Protein AF-A0A9Q1LAF0-F1 (afdb_monomer)

Organism: NCBI:txid402998

Secondary structure (DSSP, 8-state):
-------HHHHHHHHSBPEEEEEEEEPPSS---S-EE-TT--HHHHHS-SS--GGGGGGSTTTT-BGGGGGTS-SEEEEEEE-SSEEEEEEEE-TTT--HHHHHHHHHHHHHHHTT-SS-SS--------SS--S---S-----HHHHHTS-------PPP------HHHHHHHHHHHHHHTT-S---HHHHHHHHHHHHHHHHHT--TT-----------GGGSS--

Solvent-accessible surface area (backbone atoms only — not comparable to full-atom values): 14310 Å² total; per-residue (Å²): 135,58,73,55,84,69,50,76,64,57,52,48,60,36,63,36,55,40,44,73,54,72,48,80,45,66,56,75,98,73,86,89,75,96,60,48,76,44,84,90,40,46,58,59,68,50,73,72,40,88,40,60,49,75,68,62,58,75,43,35,48,71,77,84,40,31,33,68,47,50,86,85,41,79,58,62,43,77,28,46,28,41,36,79,52,13,37,34,43,12,32,24,31,31,52,89,81,42,52,74,69,58,47,52,50,50,52,52,40,50,51,40,43,76,73,68,42,94,67,59,95,71,80,80,86,79,81,86,68,76,93,62,90,63,100,70,85,61,100,51,79,54,76,61,64,65,68,65,66,64,53,69,82,77,74,72,71,96,77,81,50,65,90,81,89,77,50,72,65,58,41,49,52,41,21,52,50,51,17,60,78,67,76,48,83,80,63,43,55,65,58,30,48,52,52,51,51,52,56,50,52,51,64,73,65,66,63,61,93,85,61,86,83,87,84,88,78,93,75,86,53,55,88,73,43,88,78,91

Radius of gyration: 21.44 Å; Cα contacts (8 Å, |Δi|>4): 230; chains: 1; bounding box: 54×43×55 Å

Mean predicted aligned error: 8.07 Å

Nearest PDB structures (foldseek):
  8hbt-assembly1_A  TM=8.167E-01  e=3.392E-13  Astragalus membranaceus
  6zbs-assembly1_A  TM=7.188E-01  e=1.200E-13  Lathyrus sativus
  8h8i-assembly1_A  TM=7.911E-01  e=2.231E-12  Astragalus membranaceus
  6wcs-assembly1_B  TM=7.175E-01  e=7.232E-10  Arabidopsis thaliana
  6wao-assembly1_B  TM=6.694E-01  e=2.651E-09  Arabidopsis thaliana

Sequence (228 aa):
MQIIELTPWDVLELQIDYAQSGLLYLMPTSEQFNHAIADGVIVGDILESNCVPHVVRDFFPLNGVKNLEATSQPFLAVQVTEFVDGIFIGCTNNHALVDGTSFWHFYGSWAEISSGSNVISKIPYLQRQCPFKFDHFCNHISIPNERINASDKFISPALRERVFHFTKENVSKLKAKANLEMNTTKISSLQAGLAHVWRSVIRCRRLDHNQETTFEVSINMRERLNPP

InterPro domains:
  IPR023213 Chloramphenicol acetyltransferase-like domain superfamily [G3DSA:3.30.559.10] (32-137)
  IPR023213 Chloramphenicol acetyltransferase-like domain superfamily [G3DSA:3.30.559.10] (139-228)
  IPR051283 Secondary metabolite acyltransferase [PTHR31896] (30-228)

Structure (mmCIF, N/CA/C/O backbone):
data_AF-A0A9Q1LAF0-F1
#
_entry.id   AF-A0A9Q1LAF0-F1
#
loop_
_atom_site.group_PDB
_atom_site.id
_atom_site.type_symbol
_atom_site.label_atom_id
_atom_site.label_alt_id
_atom_site.label_comp_id
_atom_site.label_asym_id
_atom_site.label_entity_id
_atom_site.label_seq_id
_atom_site.pdbx_PDB_ins_code
_atom_site.Cartn_x
_atom_site.Cartn_y
_atom_site.Cartn_z
_atom_site.occupancy
_atom_site.B_iso_or_equiv
_atom_site.auth_seq_id
_atom_site.auth_comp_id
_atom_site.auth_asym_id
_atom_site.auth_atom_id
_atom_site.pdbx_PDB_model_num
ATOM 1 N N . MET A 1 1 ? 28.138 -5.472 24.103 1.00 52.66 1 MET A N 1
ATOM 2 C CA . MET A 1 1 ? 27.084 -5.602 23.078 1.00 52.66 1 MET A CA 1
ATOM 3 C C . MET A 1 1 ? 25.762 -5.494 23.805 1.00 52.66 1 MET A C 1
ATOM 5 O O . MET A 1 1 ? 25.542 -6.286 24.711 1.00 52.66 1 MET A O 1
ATOM 9 N N . GLN A 1 2 ? 24.971 -4.461 23.533 1.00 46.28 2 GLN A N 1
ATOM 10 C CA . GLN A 1 2 ? 23.692 -4.277 24.210 1.00 46.28 2 GLN A CA 1
ATOM 11 C C . GLN A 1 2 ? 22.607 -4.941 23.373 1.00 46.28 2 GLN A C 1
ATOM 13 O O . GLN A 1 2 ? 22.539 -4.742 22.163 1.00 46.28 2 GLN A O 1
ATOM 18 N N . ILE A 1 3 ? 21.810 -5.784 24.015 1.00 54.16 3 ILE A N 1
ATOM 19 C CA . ILE A 1 3 ? 20.706 -6.474 23.365 1.00 54.16 3 ILE A CA 1
ATOM 20 C C . ILE A 1 3 ? 19.541 -5.489 23.355 1.00 54.16 3 ILE A C 1
ATOM 22 O O . ILE A 1 3 ? 19.080 -5.076 24.416 1.00 54.16 3 ILE A O 1
ATOM 26 N N . ILE A 1 4 ? 19.106 -5.075 22.167 1.00 58.03 4 ILE A N 1
ATOM 27 C CA . ILE A 1 4 ? 17.821 -4.392 22.029 1.00 58.03 4 ILE A CA 1
ATOM 28 C C . ILE A 1 4 ? 16.765 -5.485 21.987 1.00 58.03 4 ILE A C 1
ATOM 30 O O . ILE A 1 4 ? 16.781 -6.344 21.103 1.00 58.03 4 ILE A O 1
ATOM 34 N N . GLU A 1 5 ? 15.861 -5.466 22.958 1.00 60.69 5 GLU A N 1
ATOM 35 C CA . GLU A 1 5 ? 14.716 -6.359 22.939 1.00 60.69 5 GLU A CA 1
ATOM 36 C C . GLU A 1 5 ? 13.723 -5.870 21.890 1.00 60.69 5 GLU A C 1
ATOM 38 O O . GLU A 1 5 ? 12.945 -4.951 22.125 1.00 60.69 5 GLU A O 1
ATOM 43 N N . LEU A 1 6 ? 13.768 -6.492 20.712 1.00 65.69 6 LEU A N 1
ATOM 44 C CA . LEU A 1 6 ? 12.722 -6.318 19.715 1.00 65.69 6 LEU A CA 1
ATOM 45 C C . LEU A 1 6 ? 11.401 -6.833 20.279 1.00 65.69 6 LEU A C 1
ATOM 47 O O . LEU A 1 6 ? 11.326 -7.966 20.770 1.00 65.69 6 LEU A O 1
ATOM 51 N N . THR A 1 7 ? 10.355 -6.026 20.185 1.00 68.12 7 THR A N 1
ATOM 52 C CA . THR A 1 7 ? 9.004 -6.504 20.457 1.00 68.12 7 THR A CA 1
ATOM 53 C C . THR A 1 7 ? 8.623 -7.570 19.420 1.00 68.12 7 THR A C 1
ATOM 55 O O . THR A 1 7 ? 9.209 -7.619 18.334 1.00 68.12 7 THR A O 1
ATOM 58 N N . PRO A 1 8 ? 7.630 -8.431 19.700 1.00 66.94 8 PRO A N 1
ATOM 59 C CA . PRO A 1 8 ? 7.096 -9.336 18.682 1.00 66.94 8 PRO A CA 1
ATOM 60 C C . PRO A 1 8 ? 6.685 -8.615 17.386 1.00 66.94 8 PRO A C 1
ATOM 62 O O . PRO A 1 8 ? 6.829 -9.180 16.306 1.00 66.94 8 PRO A O 1
ATOM 65 N N . TRP A 1 9 ? 6.249 -7.354 17.488 1.00 69.62 9 TRP A N 1
ATOM 66 C CA . TRP A 1 9 ? 5.909 -6.505 16.345 1.00 69.62 9 TRP A CA 1
ATOM 67 C C . TRP A 1 9 ? 7.121 -6.121 15.506 1.00 69.62 9 TRP A C 1
ATOM 69 O O . TRP A 1 9 ? 7.083 -6.268 14.289 1.00 69.62 9 TRP A O 1
ATOM 79 N N . ASP A 1 10 ? 8.211 -5.697 16.144 1.00 70.62 10 ASP A N 1
ATOM 80 C CA . ASP A 1 10 ? 9.442 -5.353 15.426 1.00 70.62 10 ASP A CA 1
ATOM 81 C C . ASP A 1 10 ? 10.005 -6.578 14.690 1.00 70.62 10 ASP A C 1
ATOM 83 O O . ASP A 1 10 ? 10.507 -6.477 13.573 1.00 70.62 10 ASP A O 1
ATOM 87 N N . VAL A 1 11 ? 9.893 -7.761 15.302 1.00 72.62 11 VAL A N 1
ATOM 88 C CA . VAL A 1 11 ? 10.306 -9.026 14.681 1.00 72.62 11 VAL A CA 1
ATOM 89 C C . VAL A 1 11 ? 9.419 -9.377 13.484 1.00 72.62 11 VAL A C 1
ATOM 91 O O . VAL A 1 11 ? 9.951 -9.783 12.452 1.00 72.62 11 VAL A O 1
ATOM 94 N N . LEU A 1 12 ? 8.098 -9.198 13.592 1.00 74.81 12 LEU A N 1
ATOM 95 C CA . LEU A 1 12 ? 7.167 -9.433 12.486 1.00 74.81 12 LEU A CA 1
ATOM 96 C C . LEU A 1 12 ? 7.460 -8.499 11.304 1.00 74.81 12 LEU A C 1
ATOM 98 O O . LEU A 1 12 ? 7.578 -8.964 10.173 1.00 74.81 12 LEU A O 1
ATOM 102 N N . GLU A 1 13 ? 7.656 -7.209 11.566 1.00 77.31 13 GLU A N 1
ATOM 103 C CA . GLU A 1 13 ? 7.934 -6.200 10.538 1.00 77.31 13 GLU A CA 1
ATOM 104 C C . GLU A 1 13 ? 9.237 -6.482 9.769 1.00 77.31 13 GLU A C 1
ATOM 106 O O . GLU A 1 13 ? 9.351 -6.233 8.569 1.00 77.31 13 GLU A O 1
ATOM 111 N N . LEU A 1 14 ? 10.237 -7.063 10.434 1.00 79.62 14 LEU A N 1
ATOM 112 C CA . LEU A 1 14 ? 11.477 -7.478 9.774 1.00 79.62 14 LEU A CA 1
ATOM 113 C C . LEU A 1 14 ? 11.314 -8.732 8.904 1.00 79.62 14 LEU A C 1
ATOM 115 O O . LEU A 1 14 ? 12.138 -8.976 8.020 1.00 79.62 14 LEU A O 1
ATOM 119 N N . GLN A 1 15 ? 10.280 -9.533 9.159 1.00 77.81 15 GLN A N 1
ATOM 120 C CA . GLN A 1 15 ? 10.027 -10.801 8.478 1.00 77.81 15 GLN A CA 1
ATOM 121 C C . GLN A 1 15 ? 9.007 -10.709 7.347 1.00 77.81 15 GLN A C 1
ATOM 123 O O . GLN A 1 15 ? 8.967 -11.638 6.534 1.00 77.81 15 GLN A O 1
ATOM 128 N N . ILE A 1 16 ? 8.203 -9.643 7.296 1.00 82.62 16 ILE A N 1
ATOM 129 C CA . ILE A 1 16 ? 7.351 -9.374 6.139 1.00 82.62 16 ILE A CA 1
ATOM 130 C C . ILE A 1 16 ? 8.204 -8.987 4.926 1.00 82.62 16 ILE A C 1
ATOM 132 O O . ILE A 1 16 ? 9.318 -8.459 5.046 1.00 82.62 16 ILE A O 1
ATOM 136 N N . ASP A 1 17 ? 7.654 -9.281 3.754 1.00 86.38 17 ASP A N 1
ATOM 137 C CA . ASP A 1 17 ? 8.240 -8.912 2.475 1.00 86.38 17 ASP A CA 1
ATOM 138 C C . ASP A 1 17 ? 8.290 -7.385 2.333 1.00 86.38 17 ASP A C 1
ATOM 140 O O . ASP A 1 17 ? 7.590 -6.636 3.026 1.00 86.38 17 ASP A O 1
ATOM 144 N N . TYR A 1 18 ? 9.130 -6.911 1.419 1.00 88.50 18 TYR A N 1
ATOM 145 C CA . TYR A 1 18 ? 9.162 -5.505 1.048 1.00 88.50 18 TYR A CA 1
ATOM 146 C C . TYR A 1 18 ? 7.770 -5.006 0.644 1.00 88.50 18 TYR A C 1
ATOM 148 O O . TYR A 1 18 ? 6.978 -5.709 0.014 1.00 88.50 18 TYR A O 1
ATOM 156 N N . ALA A 1 19 ? 7.496 -3.746 0.970 1.00 86.88 19 ALA A N 1
ATOM 157 C CA . ALA A 1 19 ? 6.273 -3.079 0.563 1.00 86.88 19 ALA A CA 1
ATOM 158 C C . ALA A 1 19 ? 6.270 -2.896 -0.955 1.00 86.88 19 ALA A C 1
ATOM 160 O O . ALA A 1 19 ? 7.284 -2.495 -1.525 1.00 86.88 19 ALA A O 1
ATOM 161 N N . GLN A 1 20 ? 5.131 -3.155 -1.593 1.00 86.50 20 GLN A N 1
ATOM 162 C CA . GLN A 1 20 ? 4.965 -3.014 -3.036 1.00 86.50 20 GLN A CA 1
ATOM 163 C C . GLN A 1 20 ? 3.824 -2.052 -3.353 1.00 86.50 20 GLN A C 1
ATOM 165 O O . GLN A 1 20 ? 2.786 -2.041 -2.687 1.00 86.50 20 GLN A O 1
ATOM 170 N N . SER A 1 21 ? 4.006 -1.210 -4.364 1.00 87.81 21 SER A N 1
ATOM 171 C CA . SER A 1 21 ? 2.965 -0.307 -4.864 1.00 87.81 21 SER A CA 1
ATOM 172 C C . SER A 1 21 ? 3.149 -0.056 -6.352 1.00 87.81 21 SER A C 1
ATOM 174 O O . SER A 1 21 ? 4.253 0.232 -6.813 1.00 87.81 21 SER A O 1
ATOM 176 N N . GLY A 1 22 ? 2.068 -0.244 -7.106 1.00 85.12 22 GLY A N 1
ATOM 177 C CA . GLY A 1 22 ? 2.069 -0.216 -8.564 1.00 85.12 22 GLY A CA 1
ATOM 178 C C . GLY A 1 22 ? 1.149 0.865 -9.110 1.00 85.12 22 GLY A C 1
ATOM 179 O O . GLY A 1 22 ? 0.046 1.055 -8.593 1.00 85.12 22 GLY A O 1
ATOM 180 N N . LEU A 1 23 ? 1.591 1.559 -10.156 1.00 85.75 23 LEU A N 1
ATOM 181 C CA . LEU A 1 23 ? 0.786 2.534 -10.891 1.00 85.75 23 LEU A CA 1
ATOM 182 C C . LEU A 1 23 ? 0.602 2.067 -12.335 1.00 85.75 23 LEU A C 1
ATOM 184 O O . LEU A 1 23 ? 1.581 1.811 -13.027 1.00 85.75 23 LEU A O 1
ATOM 188 N N . LEU A 1 24 ? -0.652 1.965 -12.774 1.00 86.44 24 LEU A N 1
ATOM 189 C CA . LEU A 1 24 ? -1.042 1.503 -14.105 1.00 86.44 24 LEU A CA 1
ATOM 190 C C . LEU A 1 24 ? -1.535 2.684 -14.948 1.00 86.44 24 LEU A C 1
ATOM 192 O O . LEU A 1 24 ? -2.429 3.416 -14.518 1.00 86.44 24 LEU A O 1
ATOM 196 N N . TYR A 1 25 ? -0.978 2.846 -16.144 1.00 86.06 25 TYR A N 1
ATOM 197 C CA . TYR A 1 25 ? -1.300 3.916 -17.086 1.00 86.06 25 TYR A CA 1
ATOM 198 C C . TYR A 1 25 ? -1.543 3.353 -18.487 1.00 86.06 25 TYR A C 1
ATOM 200 O O . TYR A 1 25 ? -1.079 2.266 -18.816 1.00 86.06 25 TYR A O 1
ATOM 208 N N . LEU A 1 26 ? -2.242 4.119 -19.324 1.00 85.19 26 LEU A N 1
ATOM 209 C CA . LEU A 1 26 ? -2.298 3.875 -20.768 1.00 85.19 26 LEU A CA 1
ATOM 210 C C . LEU A 1 26 ? -0.994 4.328 -21.435 1.00 85.19 26 LEU A C 1
ATOM 212 O O . LEU A 1 26 ? -0.297 5.190 -20.888 1.00 85.19 26 LEU A O 1
ATOM 216 N N . MET A 1 27 ? -0.680 3.773 -22.609 1.00 79.62 27 MET A N 1
ATOM 217 C CA . MET A 1 27 ? 0.564 4.097 -23.309 1.00 79.62 27 MET A CA 1
ATOM 218 C C . MET A 1 27 ? 0.655 5.600 -23.603 1.00 79.62 27 MET A C 1
ATOM 220 O O . MET A 1 27 ? -0.266 6.167 -24.204 1.00 79.62 27 MET A O 1
ATOM 224 N N . PRO A 1 28 ? 1.763 6.261 -23.226 1.00 68.19 28 PRO A N 1
ATOM 225 C CA . PRO A 1 28 ? 2.036 7.615 -23.674 1.00 68.19 28 PRO A CA 1
ATOM 226 C C . PRO A 1 28 ? 2.406 7.620 -25.165 1.00 68.19 28 PRO A C 1
ATOM 228 O O . PRO A 1 28 ? 2.968 6.670 -25.700 1.00 68.19 28 PRO A O 1
ATOM 231 N N . THR A 1 29 ? 2.125 8.727 -25.850 1.00 65.75 29 THR A N 1
ATOM 232 C CA . THR A 1 29 ? 2.312 8.877 -27.304 1.00 65.75 29 THR A CA 1
ATOM 233 C C . THR A 1 29 ? 3.771 9.030 -27.771 1.00 65.75 29 THR A C 1
ATOM 235 O O . THR A 1 29 ? 3.986 9.284 -28.954 1.00 65.75 29 THR A O 1
ATOM 238 N N . SER A 1 30 ? 4.783 8.892 -26.902 1.00 53.12 30 SER A N 1
ATOM 239 C CA . SER A 1 30 ? 6.196 9.035 -27.298 1.00 53.12 30 SER A CA 1
ATOM 240 C C . SER A 1 30 ? 7.204 8.264 -26.423 1.00 53.12 30 SER A C 1
ATOM 242 O O . SER A 1 30 ? 7.366 8.585 -25.249 1.00 53.12 30 SER A O 1
ATOM 244 N N . GLU A 1 31 ? 7.919 7.358 -27.105 1.00 60.22 31 GLU A N 1
ATOM 245 C CA . GLU A 1 31 ? 9.276 6.795 -26.916 1.00 60.22 31 GLU A CA 1
ATOM 246 C C . GLU A 1 31 ? 9.686 5.916 -25.712 1.00 60.22 31 GLU A C 1
ATOM 248 O O . GLU A 1 31 ? 9.105 5.920 -24.633 1.00 60.22 31 GLU A O 1
ATOM 253 N N . GLN A 1 32 ? 10.724 5.115 -26.016 1.00 53.16 32 GLN A N 1
ATOM 254 C CA . GLN A 1 32 ? 11.221 3.886 -25.388 1.00 53.16 32 GLN A CA 1
ATOM 255 C C . GLN A 1 32 ? 11.880 4.081 -24.015 1.00 53.16 32 GLN A C 1
ATOM 257 O O . GLN A 1 32 ? 12.779 4.904 -23.838 1.00 53.16 32 GLN A O 1
ATOM 262 N N . PHE A 1 33 ? 11.523 3.203 -23.077 1.00 53.78 33 PHE A N 1
ATOM 263 C CA . PHE A 1 33 ? 12.170 3.063 -21.771 1.00 53.78 33 PHE A CA 1
ATOM 264 C C . PHE A 1 33 ? 13.146 1.868 -21.761 1.00 53.78 33 PHE A C 1
ATOM 266 O O . PHE A 1 33 ? 12.987 0.930 -22.535 1.00 53.78 33 PHE A O 1
ATOM 273 N N . ASN A 1 34 ? 14.126 1.838 -20.851 1.00 54.94 34 ASN A N 1
ATOM 274 C CA . ASN A 1 34 ? 14.776 0.577 -20.458 1.00 54.94 34 ASN A CA 1
ATOM 275 C C . ASN A 1 34 ? 13.860 -0.105 -19.439 1.00 54.94 34 ASN A C 1
ATOM 277 O O . ASN A 1 34 ? 13.738 0.380 -18.313 1.00 54.94 34 ASN A O 1
ATOM 281 N N . HIS A 1 35 ? 13.151 -1.154 -19.849 1.00 67.94 35 HIS A N 1
ATOM 282 C CA . HIS A 1 35 ? 11.991 -1.651 -19.110 1.00 67.94 35 HIS A CA 1
ATOM 283 C C . HIS A 1 35 ? 11.707 -3.135 -19.428 1.00 67.94 35 HIS A C 1
ATOM 285 O O . HIS A 1 35 ? 12.327 -3.713 -20.322 1.00 67.94 35 HIS A O 1
ATOM 291 N N . ALA A 1 36 ? 10.799 -3.762 -18.675 1.00 78.31 36 ALA A N 1
ATOM 292 C CA . ALA A 1 36 ? 10.345 -5.132 -18.927 1.00 78.31 36 ALA A CA 1
ATOM 293 C C . ALA A 1 36 ? 9.147 -5.140 -19.890 1.00 78.31 36 ALA A C 1
ATOM 295 O O . ALA A 1 36 ? 8.176 -4.434 -19.655 1.00 78.31 36 ALA A O 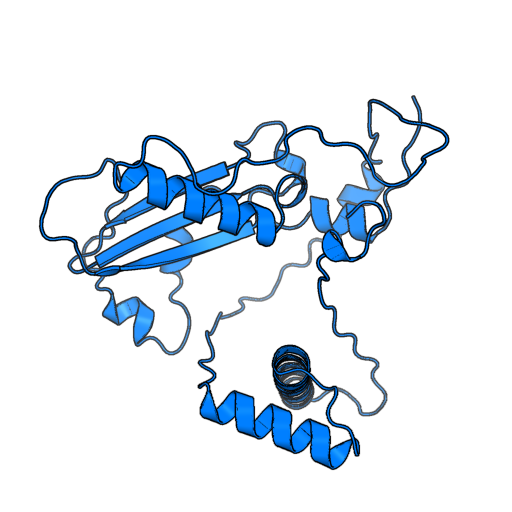1
ATOM 296 N N . ILE A 1 37 ? 9.166 -5.953 -20.943 1.00 81.69 37 ILE A N 1
ATOM 297 C CA . ILE A 1 37 ? 8.028 -6.056 -21.870 1.00 81.69 37 ILE A CA 1
ATOM 298 C C . ILE A 1 37 ? 7.148 -7.230 -21.442 1.00 81.69 37 ILE A C 1
ATOM 300 O O . ILE A 1 37 ? 7.637 -8.351 -21.289 1.00 81.69 37 ILE A O 1
ATOM 304 N N . ALA A 1 38 ? 5.852 -6.984 -21.262 1.00 82.69 38 ALA A N 1
ATOM 305 C CA . ALA A 1 38 ? 4.854 -8.030 -21.076 1.00 82.69 38 ALA A CA 1
ATOM 306 C C . ALA A 1 38 ? 4.096 -8.247 -22.396 1.00 82.69 38 ALA A C 1
ATOM 308 O O . ALA A 1 38 ? 3.004 -7.716 -22.613 1.00 82.69 38 ALA A O 1
ATOM 309 N N . ASP A 1 39 ? 4.715 -9.023 -23.293 1.00 81.06 39 ASP A N 1
ATOM 310 C CA . ASP A 1 39 ? 4.204 -9.291 -24.640 1.00 81.06 39 ASP A CA 1
ATOM 311 C C . ASP A 1 39 ? 2.780 -9.868 -24.613 1.00 81.06 39 ASP A C 1
ATOM 313 O O . ASP A 1 39 ? 2.499 -10.870 -23.953 1.00 81.06 39 ASP A O 1
ATOM 317 N N . GLY A 1 40 ? 1.880 -9.244 -25.376 1.00 85.25 40 GLY A N 1
ATOM 318 C CA . GLY A 1 40 ? 0.499 -9.704 -25.541 1.00 85.25 40 GLY A CA 1
ATOM 319 C C . GLY A 1 40 ? -0.437 -9.422 -24.362 1.00 85.25 40 GLY A C 1
ATOM 320 O O . GLY A 1 40 ? -1.589 -9.842 -24.426 1.00 85.25 40 GLY A O 1
ATOM 321 N N . VAL A 1 41 ? 0.019 -8.716 -23.323 1.00 87.81 41 VAL A N 1
ATOM 322 C CA . VAL A 1 41 ? -0.831 -8.247 -22.217 1.00 87.81 41 VAL A CA 1
ATOM 323 C C . VAL A 1 41 ? -1.394 -6.867 -22.558 1.00 87.81 41 VAL A C 1
ATOM 325 O O . VAL A 1 41 ? -0.640 -5.985 -22.978 1.00 87.81 41 VAL A O 1
ATOM 328 N N . ILE A 1 42 ? -2.700 -6.667 -22.360 1.00 92.06 42 ILE A N 1
ATOM 329 C CA . ILE A 1 42 ? -3.351 -5.346 -22.395 1.00 92.06 42 ILE A CA 1
ATOM 330 C C . ILE A 1 42 ? -3.780 -4.902 -20.992 1.00 92.06 42 ILE A C 1
ATOM 332 O O . ILE A 1 42 ? -3.998 -5.712 -20.089 1.00 92.06 42 ILE A O 1
ATOM 336 N N . VAL A 1 43 ? -3.981 -3.601 -20.803 1.00 91.12 43 VAL A N 1
ATOM 337 C CA . VAL A 1 43 ? -4.477 -3.001 -19.552 1.00 91.12 43 VAL A CA 1
ATOM 338 C C . VAL A 1 43 ? -5.812 -3.622 -19.117 1.00 91.12 43 VAL A C 1
ATOM 340 O O . VAL A 1 43 ? -6.043 -3.830 -17.920 1.00 91.12 43 VAL A O 1
ATOM 343 N N . GLY A 1 44 ? -6.676 -3.961 -20.080 1.00 90.75 44 GLY A N 1
ATOM 344 C CA . GLY A 1 44 ? -7.961 -4.622 -19.837 1.00 90.75 44 GLY A CA 1
ATOM 345 C C . GLY A 1 44 ? -7.831 -5.975 -19.130 1.00 90.75 44 GLY A C 1
ATOM 346 O O . GLY A 1 44 ? -8.613 -6.256 -18.222 1.00 90.75 44 GLY A O 1
ATOM 347 N N . ASP A 1 45 ? -6.791 -6.759 -19.436 1.00 90.88 45 ASP A N 1
ATOM 348 C CA . ASP A 1 45 ? -6.557 -8.074 -18.817 1.00 90.88 45 ASP A CA 1
ATOM 349 C C . ASP A 1 45 ? -6.353 -7.965 -17.298 1.00 90.88 45 ASP A C 1
ATOM 351 O O . ASP A 1 45 ? -6.644 -8.896 -16.541 1.00 90.88 45 ASP A O 1
ATOM 355 N N . ILE A 1 46 ? -5.866 -6.808 -16.840 1.00 91.69 46 ILE A N 1
ATOM 356 C CA . ILE A 1 46 ? -5.630 -6.502 -15.430 1.00 91.69 46 ILE A CA 1
ATOM 357 C C . ILE A 1 46 ? -6.893 -5.916 -14.795 1.00 91.69 46 ILE A C 1
ATOM 359 O O . ILE A 1 46 ? -7.342 -6.403 -13.755 1.00 91.69 46 ILE A O 1
ATOM 363 N N . LEU A 1 47 ? -7.458 -4.865 -15.399 1.00 90.69 47 LEU A N 1
ATOM 364 C CA . LEU A 1 47 ? -8.541 -4.079 -14.798 1.00 90.69 47 LEU A CA 1
ATOM 365 C C . LEU A 1 47 ? -9.901 -4.781 -14.821 1.00 90.69 47 LEU A C 1
ATOM 367 O O . LEU A 1 47 ? -10.705 -4.578 -13.909 1.00 90.69 47 LEU A O 1
ATOM 371 N N . GLU A 1 48 ? -10.172 -5.587 -15.845 1.00 90.81 48 GLU A N 1
ATOM 372 C CA . GLU A 1 48 ? -11.461 -6.267 -16.017 1.00 90.81 48 GLU A CA 1
ATOM 373 C C . GLU A 1 48 ? -11.490 -7.641 -15.336 1.00 90.81 48 GLU A C 1
ATOM 375 O O . GLU A 1 48 ? -12.552 -8.252 -15.178 1.00 90.81 48 GLU A O 1
ATOM 380 N N . SER A 1 49 ? -10.335 -8.125 -14.872 1.00 90.19 49 SER A N 1
ATOM 381 C CA . SER A 1 49 ? -10.251 -9.395 -14.166 1.00 90.19 49 SER A CA 1
ATOM 382 C C . SER A 1 49 ? -10.923 -9.333 -12.790 1.00 90.19 49 SER A C 1
ATOM 384 O O . SER A 1 49 ? -10.761 -8.410 -11.992 1.00 90.19 49 SER A O 1
ATOM 386 N N . ASN A 1 50 ? -11.655 -10.398 -12.458 1.00 90.25 50 ASN A N 1
ATOM 387 C CA . ASN A 1 50 ? -12.350 -10.538 -11.177 1.00 90.25 50 ASN A CA 1
ATOM 388 C C . ASN A 1 50 ? -11.393 -10.683 -9.970 1.00 90.25 50 ASN A C 1
ATOM 390 O O . ASN A 1 50 ? -11.775 -10.393 -8.833 1.00 90.25 50 ASN A O 1
ATOM 394 N N . CYS A 1 51 ? -10.172 -11.163 -10.211 1.00 92.81 51 CYS A N 1
ATOM 395 C CA . CYS A 1 51 ? -9.072 -11.250 -9.248 1.00 92.81 51 CYS A CA 1
ATOM 396 C C . CYS A 1 51 ? -7.818 -10.643 -9.877 1.00 92.81 51 CYS A C 1
ATOM 398 O O . CYS A 1 51 ? -7.665 -10.713 -11.092 1.00 92.81 51 CYS A O 1
ATOM 400 N N . VAL A 1 52 ? -6.899 -10.116 -9.071 1.00 91.06 52 VAL A N 1
ATOM 401 C CA . VAL A 1 52 ? -5.620 -9.613 -9.589 1.00 91.06 52 VAL A CA 1
ATOM 402 C C . VAL A 1 52 ? -4.887 -10.767 -10.291 1.00 91.06 52 VAL A C 1
ATOM 404 O O . VAL A 1 52 ? -4.645 -11.797 -9.646 1.00 91.06 52 VAL A O 1
ATOM 407 N N . PRO A 1 53 ? -4.587 -10.656 -11.601 1.00 91.88 53 PRO A N 1
ATOM 408 C CA . PRO A 1 53 ? -3.895 -11.713 -12.330 1.00 91.88 53 PRO A CA 1
ATOM 409 C C . PRO A 1 53 ? -2.521 -12.009 -11.725 1.00 91.88 53 PRO A C 1
ATOM 411 O O . PRO A 1 53 ? -1.819 -11.098 -11.295 1.00 91.88 53 PRO A O 1
ATOM 414 N N . HIS A 1 54 ? -2.102 -13.278 -11.727 1.00 88.69 54 HIS A N 1
ATOM 415 C CA . HIS A 1 54 ? -0.815 -13.673 -11.139 1.00 88.69 54 HIS A CA 1
ATOM 416 C C . HIS A 1 54 ? 0.385 -12.955 -11.769 1.00 88.69 54 HIS A C 1
ATOM 418 O O . HIS A 1 54 ? 1.318 -12.625 -11.044 1.00 88.69 54 HIS A O 1
ATOM 424 N N . VAL A 1 55 ? 0.309 -12.652 -13.070 1.00 89.38 55 VAL A N 1
ATOM 425 C CA . VAL A 1 55 ? 1.346 -11.923 -13.817 1.00 89.38 55 VAL A CA 1
ATOM 426 C C . VAL A 1 55 ? 1.628 -10.530 -13.245 1.00 89.38 55 VAL A C 1
ATOM 428 O O . VAL A 1 55 ? 2.740 -10.037 -13.366 1.00 89.38 55 VAL A O 1
ATOM 431 N N . VAL A 1 56 ? 0.672 -9.914 -12.532 1.00 91.06 56 VAL A N 1
ATOM 432 C CA . VAL A 1 56 ? 0.881 -8.603 -11.893 1.00 91.06 56 VAL A CA 1
ATOM 433 C C . VAL A 1 56 ? 2.021 -8.642 -10.877 1.00 91.06 56 VAL A C 1
ATOM 435 O O . VAL A 1 56 ? 2.707 -7.641 -10.691 1.00 91.06 56 VAL A O 1
ATOM 438 N N . ARG A 1 57 ? 2.277 -9.799 -10.252 1.00 89.88 57 ARG A N 1
ATOM 439 C CA . ARG A 1 57 ? 3.418 -9.969 -9.341 1.00 89.88 57 ARG A CA 1
ATOM 440 C C . ARG A 1 57 ? 4.748 -9.786 -10.064 1.00 89.88 57 ARG A C 1
ATOM 442 O O . ARG A 1 57 ? 5.653 -9.178 -9.506 1.00 89.88 57 ARG A O 1
ATOM 449 N N . ASP A 1 58 ? 4.849 -10.232 -11.311 1.00 90.88 58 ASP A N 1
ATOM 450 C CA . ASP A 1 58 ? 6.078 -10.148 -12.108 1.00 90.88 58 ASP A CA 1
ATOM 451 C C . ASP A 1 58 ? 6.401 -8.704 -12.532 1.00 90.88 58 ASP A C 1
ATOM 453 O O . ASP A 1 58 ? 7.513 -8.408 -12.972 1.00 90.88 58 ASP A O 1
ATOM 457 N N . PHE A 1 59 ? 5.453 -7.777 -12.354 1.00 93.00 59 PHE A N 1
ATOM 458 C CA . PHE A 1 59 ? 5.652 -6.351 -12.620 1.00 93.00 59 PHE A CA 1
ATOM 459 C C . PHE A 1 59 ? 6.342 -5.614 -11.463 1.00 93.00 59 PHE A C 1
ATOM 461 O O . PHE A 1 59 ? 6.648 -4.426 -11.584 1.00 93.00 59 PHE A O 1
ATOM 468 N N . PHE A 1 60 ? 6.591 -6.306 -10.347 1.00 93.62 60 PHE A N 1
ATOM 469 C CA . PHE A 1 60 ? 7.314 -5.783 -9.196 1.00 93.62 60 PHE A CA 1
ATOM 470 C C . PHE A 1 60 ? 8.712 -6.403 -9.084 1.00 93.62 60 PHE A C 1
ATOM 472 O O . PHE A 1 60 ? 8.851 -7.627 -9.123 1.00 93.62 60 PHE A O 1
ATOM 479 N N . PRO A 1 61 ? 9.763 -5.594 -8.866 1.00 92.75 61 PRO A N 1
ATOM 480 C CA . PRO A 1 61 ? 11.087 -6.118 -8.562 1.00 92.75 61 PRO A CA 1
ATOM 481 C C . PRO A 1 61 ? 11.148 -6.627 -7.112 1.00 92.75 61 PRO A C 1
ATOM 483 O O . PRO A 1 61 ? 10.338 -6.236 -6.273 1.00 92.75 61 PRO A O 1
ATOM 486 N N . LEU A 1 62 ? 12.149 -7.451 -6.787 1.00 90.50 62 LEU A N 1
ATOM 487 C CA . LEU A 1 62 ? 12.437 -7.909 -5.412 1.00 90.50 62 LEU A CA 1
ATOM 488 C C . LEU A 1 62 ? 11.281 -8.673 -4.723 1.00 90.50 62 LEU A C 1
ATOM 490 O O . LEU A 1 62 ? 11.129 -8.613 -3.504 1.00 90.50 62 LEU A O 1
ATOM 494 N N . ASN A 1 63 ? 10.465 -9.409 -5.486 1.00 87.88 63 ASN A N 1
ATOM 495 C CA . ASN A 1 63 ? 9.420 -10.274 -4.927 1.00 87.88 63 ASN A CA 1
ATOM 496 C C . 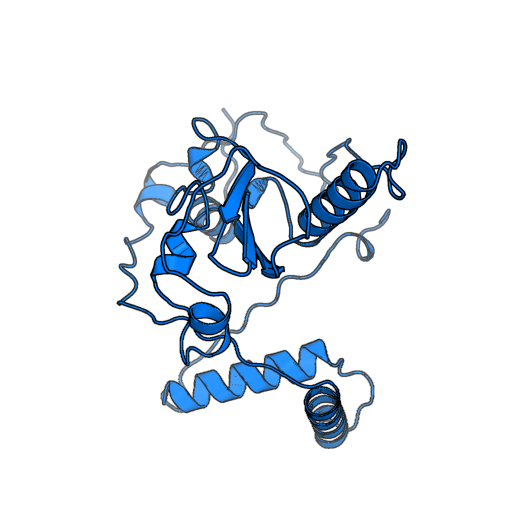ASN A 1 63 ? 9.983 -11.276 -3.906 1.00 87.88 63 ASN A C 1
ATOM 498 O O . ASN A 1 63 ? 10.942 -11.991 -4.198 1.00 87.88 63 ASN A O 1
ATOM 502 N N . GLY A 1 64 ? 9.351 -11.359 -2.732 1.00 85.88 64 GLY A N 1
ATOM 503 C CA . GLY A 1 64 ? 9.727 -12.291 -1.663 1.00 85.88 64 GLY A CA 1
ATOM 504 C C . GLY A 1 64 ? 10.992 -11.914 -0.887 1.00 85.88 64 GLY A C 1
ATOM 505 O O . GLY A 1 64 ? 11.421 -12.690 -0.035 1.00 85.88 64 GLY A O 1
ATOM 506 N N . VAL A 1 65 ? 11.593 -10.751 -1.167 1.00 88.12 65 VAL A N 1
ATOM 507 C CA . VAL A 1 65 ? 12.698 -10.212 -0.365 1.00 88.12 65 VAL A CA 1
ATOM 508 C C . VAL A 1 65 ? 12.134 -9.642 0.931 1.00 88.12 65 VAL A C 1
ATOM 510 O O . VAL A 1 65 ? 11.246 -8.786 0.909 1.00 88.12 65 VAL A O 1
ATOM 513 N N . LYS A 1 66 ? 12.669 -10.090 2.066 1.00 87.88 66 LYS A N 1
ATOM 514 C CA . LYS A 1 66 ? 12.234 -9.663 3.401 1.00 87.88 66 LYS A CA 1
ATOM 515 C C . LYS A 1 66 ? 12.960 -8.422 3.876 1.00 87.88 66 LYS A C 1
ATOM 517 O O . LYS A 1 66 ? 14.124 -8.207 3.543 1.00 87.88 66 LYS A O 1
ATOM 522 N N . ASN A 1 67 ? 12.326 -7.655 4.763 1.00 86.19 67 ASN A N 1
ATOM 523 C CA . ASN A 1 67 ? 12.929 -6.440 5.320 1.00 86.19 67 ASN A CA 1
ATOM 524 C C . ASN A 1 67 ? 14.290 -6.671 6.002 1.00 86.19 67 ASN A C 1
ATOM 526 O O . ASN A 1 67 ? 15.145 -5.791 5.954 1.00 86.19 67 ASN A O 1
ATOM 530 N N . LEU A 1 68 ? 14.537 -7.845 6.587 1.00 83.31 68 LEU A N 1
ATOM 531 C CA . LEU A 1 68 ? 15.839 -8.201 7.172 1.00 83.31 68 LEU A CA 1
ATOM 532 C C . LEU A 1 68 ? 16.977 -8.357 6.139 1.00 83.31 68 LEU A C 1
ATOM 534 O O . LEU A 1 68 ? 18.152 -8.242 6.489 1.00 83.31 68 LEU A O 1
ATOM 538 N N . GLU A 1 69 ? 16.652 -8.597 4.868 1.00 83.44 69 GLU A N 1
ATOM 539 C CA . GLU A 1 69 ? 17.623 -8.827 3.786 1.00 83.44 69 GLU A CA 1
ATOM 540 C C . GLU A 1 69 ? 18.173 -7.519 3.189 1.00 83.44 69 GLU A C 1
ATOM 542 O O . GLU A 1 69 ? 19.041 -7.536 2.320 1.00 83.44 69 GLU A O 1
ATOM 547 N N . ALA A 1 70 ? 17.754 -6.364 3.715 1.00 81.00 70 ALA A N 1
ATOM 548 C CA . ALA A 1 70 ? 18.190 -5.028 3.289 1.00 81.00 70 ALA A CA 1
ATOM 549 C C . ALA A 1 70 ? 19.699 -4.764 3.397 1.00 81.00 70 ALA A C 1
ATOM 551 O O . ALA A 1 70 ? 20.197 -3.753 2.915 1.00 81.00 70 ALA A O 1
ATOM 552 N N . THR A 1 71 ? 20.429 -5.631 4.096 1.00 81.62 71 THR A N 1
ATOM 553 C CA . THR A 1 71 ? 21.889 -5.532 4.215 1.00 81.62 71 THR A CA 1
ATOM 554 C C . THR A 1 71 ? 22.613 -6.012 2.957 1.00 81.62 71 THR A C 1
ATOM 556 O O . THR A 1 71 ? 23.752 -5.610 2.727 1.00 81.62 71 THR A O 1
ATOM 559 N N . SER A 1 72 ? 21.964 -6.844 2.140 1.00 85.38 72 SER A N 1
ATOM 560 C CA . SER A 1 72 ? 22.504 -7.395 0.892 1.00 85.38 72 SER A CA 1
ATOM 561 C C . SER A 1 72 ? 21.646 -7.078 -0.337 1.00 85.38 72 SER A C 1
ATOM 563 O O . SER A 1 72 ? 22.120 -7.252 -1.459 1.00 85.38 72 SER A O 1
ATOM 565 N N . GLN A 1 73 ? 20.416 -6.594 -0.144 1.00 89.88 73 GLN A N 1
ATOM 566 C CA . GLN A 1 73 ? 19.481 -6.212 -1.204 1.00 89.88 73 GLN A CA 1
ATOM 567 C C . GLN A 1 73 ? 19.288 -4.688 -1.274 1.00 89.88 73 GLN A C 1
ATOM 569 O O . GLN A 1 73 ? 19.423 -4.009 -0.253 1.00 89.88 73 GLN A O 1
ATOM 574 N N . PRO A 1 74 ? 18.934 -4.119 -2.446 1.00 90.19 74 PRO A N 1
ATOM 575 C CA . PRO A 1 74 ? 18.574 -2.706 -2.551 1.00 90.19 74 PRO A CA 1
ATOM 576 C C . PRO A 1 74 ? 17.429 -2.338 -1.599 1.00 90.19 74 PRO A C 1
ATOM 578 O O . PRO A 1 74 ? 16.564 -3.159 -1.311 1.00 90.19 74 PRO A O 1
ATOM 581 N N . PHE A 1 75 ? 17.386 -1.089 -1.133 1.00 89.38 75 PHE A N 1
ATOM 582 C CA . PHE A 1 75 ? 16.304 -0.593 -0.267 1.00 89.38 75 PHE A CA 1
ATOM 583 C C . PHE A 1 75 ? 15.044 -0.175 -1.025 1.00 89.38 75 PHE A C 1
ATOM 585 O O . PHE A 1 75 ? 13.963 -0.108 -0.441 1.00 89.38 75 PHE A O 1
ATOM 592 N N . LEU A 1 76 ? 15.211 0.156 -2.301 1.00 91.19 76 LEU A N 1
ATOM 593 C CA . LEU A 1 76 ? 14.191 0.638 -3.214 1.00 91.19 76 LEU A CA 1
ATOM 594 C C . LEU A 1 76 ? 14.535 0.099 -4.600 1.00 91.19 76 LEU A C 1
ATOM 596 O O . LEU A 1 76 ? 15.678 0.231 -5.041 1.00 91.19 76 LEU A O 1
ATOM 600 N N . ALA A 1 77 ? 13.556 -0.472 -5.283 1.00 92.38 77 ALA A N 1
ATOM 601 C CA . ALA A 1 77 ? 13.668 -0.872 -6.674 1.00 92.38 77 ALA A CA 1
ATOM 602 C C . ALA A 1 77 ? 12.397 -0.469 -7.419 1.00 92.38 77 ALA A C 1
ATOM 604 O O . ALA A 1 77 ? 11.293 -0.606 -6.898 1.00 92.38 77 ALA A O 1
ATOM 605 N N . VAL A 1 78 ? 12.569 0.028 -8.641 1.00 93.38 78 VAL A N 1
ATOM 606 C CA . VAL A 1 78 ? 11.476 0.433 -9.524 1.00 93.38 78 VAL A CA 1
ATOM 607 C C . VAL A 1 78 ? 11.602 -0.347 -10.824 1.00 93.38 78 VAL A C 1
ATOM 609 O O . VAL A 1 78 ? 12.688 -0.420 -11.397 1.00 93.38 78 VAL A O 1
ATOM 612 N N . GLN A 1 79 ? 10.493 -0.910 -11.285 1.00 93.31 79 GLN A N 1
ATOM 613 C CA . GLN A 1 79 ? 10.358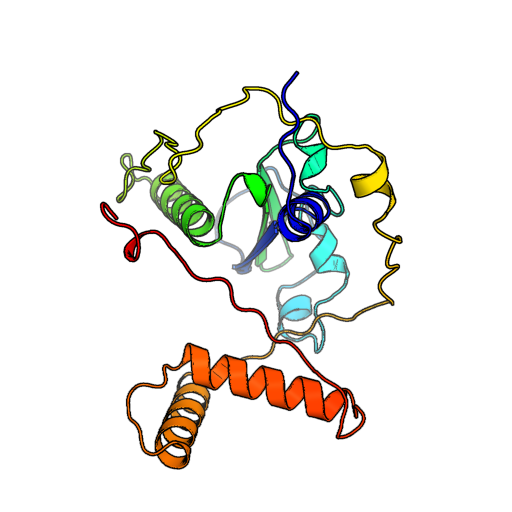 -1.555 -12.580 1.00 93.31 79 GLN A CA 1
ATOM 614 C C . GLN A 1 79 ? 9.280 -0.830 -13.377 1.00 93.31 79 GLN A C 1
ATOM 616 O O . GLN A 1 79 ? 8.164 -0.630 -12.902 1.00 93.31 79 GLN A O 1
ATOM 621 N N . VAL A 1 80 ? 9.617 -0.456 -14.605 1.00 92.75 80 VAL A N 1
ATOM 622 C CA . VAL A 1 80 ? 8.632 -0.062 -15.609 1.00 92.75 80 VAL A CA 1
ATOM 623 C C . VAL A 1 80 ? 8.353 -1.305 -16.447 1.00 92.75 80 VAL A C 1
ATOM 625 O O . VAL A 1 80 ? 9.291 -1.989 -16.857 1.00 92.75 80 VAL A O 1
ATOM 628 N N . THR A 1 81 ? 7.082 -1.630 -16.644 1.00 93.00 81 THR A N 1
ATOM 629 C CA . THR A 1 81 ? 6.634 -2.737 -17.488 1.00 93.00 81 THR A CA 1
ATOM 630 C C . THR A 1 81 ? 5.734 -2.182 -18.581 1.00 93.00 81 THR A C 1
ATOM 632 O O . THR A 1 81 ? 4.775 -1.486 -18.264 1.00 93.00 81 THR A O 1
ATOM 635 N N . GLU A 1 82 ? 6.040 -2.452 -19.843 1.00 92.25 82 GLU A N 1
ATOM 636 C CA . GLU A 1 82 ? 5.231 -2.014 -20.986 1.00 92.25 82 GLU A CA 1
ATOM 637 C C . GLU A 1 82 ? 4.271 -3.130 -21.403 1.00 92.25 82 GLU A C 1
ATOM 639 O O . GLU A 1 82 ? 4.629 -4.311 -21.440 1.00 92.25 82 GLU A O 1
ATOM 644 N N . PHE A 1 83 ? 3.042 -2.726 -21.691 1.00 90.88 83 PHE A N 1
ATOM 645 C CA . PHE A 1 83 ? 1.955 -3.519 -22.247 1.00 90.88 83 PHE A CA 1
ATOM 646 C C . PHE A 1 83 ? 1.680 -3.057 -23.672 1.00 90.88 83 PHE A C 1
ATOM 648 O O . PHE A 1 83 ? 2.142 -2.003 -24.102 1.00 90.88 83 PHE A O 1
ATOM 655 N N . VAL A 1 84 ? 0.836 -3.797 -24.384 1.00 91.06 84 VAL A N 1
ATOM 656 C CA . VAL A 1 84 ? 0.425 -3.424 -25.745 1.00 91.06 84 VAL A CA 1
ATOM 657 C C . VAL A 1 84 ? -0.228 -2.031 -25.787 1.00 91.06 84 VAL A C 1
ATOM 659 O O . VAL A 1 84 ? -0.041 -1.290 -26.749 1.00 91.06 84 VAL A O 1
ATOM 662 N N . ASP A 1 85 ? -0.989 -1.665 -24.752 1.00 92.25 85 ASP A N 1
ATOM 663 C CA . ASP A 1 85 ? -1.751 -0.413 -24.661 1.00 92.25 85 ASP A CA 1
ATOM 664 C C . ASP A 1 85 ? -1.562 0.341 -23.328 1.00 92.25 85 ASP A C 1
ATOM 666 O O . ASP A 1 85 ? -2.253 1.332 -23.068 1.00 92.25 85 ASP A O 1
ATOM 670 N N . GLY A 1 86 ? -0.588 -0.060 -22.501 1.00 91.12 86 GLY A N 1
ATOM 671 C CA . GLY A 1 86 ? -0.285 0.609 -21.238 1.00 91.12 86 GLY A CA 1
ATOM 672 C C . GLY A 1 86 ? 1.136 0.467 -20.716 1.00 91.12 86 GLY A C 1
ATOM 673 O O . GLY A 1 86 ? 1.960 -0.245 -21.268 1.00 91.12 86 GLY A O 1
ATOM 674 N N . ILE A 1 87 ? 1.393 1.123 -19.588 1.00 92.00 87 ILE A N 1
ATOM 675 C CA . ILE A 1 87 ? 2.597 0.930 -18.781 1.00 92.00 87 ILE A CA 1
ATOM 676 C C . ILE A 1 87 ? 2.220 0.679 -17.323 1.00 92.00 87 ILE A C 1
ATOM 678 O O . ILE 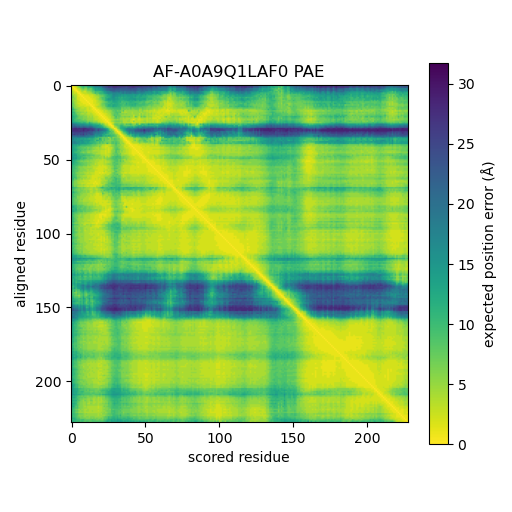A 1 87 ? 1.249 1.231 -16.803 1.00 92.00 87 ILE A O 1
ATOM 682 N N . PHE A 1 88 ? 3.037 -0.101 -16.634 1.00 93.44 88 PHE A N 1
ATOM 683 C CA . PHE A 1 88 ? 2.971 -0.314 -15.199 1.00 93.44 88 PHE A CA 1
ATOM 684 C C . PHE A 1 88 ? 4.280 0.097 -14.544 1.00 93.44 88 PHE A C 1
ATOM 686 O O . PHE A 1 88 ? 5.347 -0.370 -14.927 1.00 93.44 88 PHE A O 1
ATOM 693 N N . ILE A 1 89 ? 4.206 0.946 -13.526 1.00 93.69 89 ILE A N 1
ATOM 694 C CA . ILE A 1 89 ? 5.350 1.348 -12.711 1.00 93.69 89 ILE A CA 1
ATOM 695 C C . ILE A 1 89 ? 5.220 0.651 -11.361 1.00 93.69 89 ILE A C 1
ATOM 697 O O . ILE A 1 89 ? 4.485 1.117 -10.487 1.00 93.69 89 ILE A O 1
ATOM 701 N N . GLY A 1 90 ? 5.914 -0.474 -11.210 1.00 94.12 90 GLY A N 1
ATOM 702 C CA . GLY A 1 90 ? 6.000 -1.236 -9.971 1.00 94.12 90 GLY A CA 1
ATOM 703 C C . GLY A 1 90 ? 7.161 -0.748 -9.120 1.00 94.12 90 GLY A C 1
ATOM 704 O O . GLY A 1 90 ? 8.289 -0.642 -9.597 1.00 94.12 90 GLY A O 1
ATOM 705 N N . CYS A 1 91 ? 6.906 -0.454 -7.852 1.00 94.00 91 CYS A N 1
ATOM 706 C CA . CYS A 1 91 ? 7.939 -0.069 -6.903 1.00 94.00 91 CYS A CA 1
ATOM 707 C C . CYS A 1 91 ? 7.895 -0.962 -5.676 1.00 94.00 91 CYS A C 1
ATOM 709 O O . CYS A 1 91 ? 6.817 -1.279 -5.170 1.00 94.00 91 CYS A O 1
ATOM 711 N N . THR A 1 92 ? 9.084 -1.331 -5.214 1.00 93.12 92 THR A N 1
ATOM 712 C CA . THR A 1 92 ? 9.298 -2.220 -4.081 1.00 93.12 92 THR A CA 1
ATOM 713 C C . THR A 1 92 ? 10.297 -1.578 -3.129 1.00 93.12 92 THR A C 1
ATOM 715 O O . THR A 1 92 ? 11.388 -1.185 -3.552 1.00 93.12 92 THR A O 1
ATOM 718 N N . ASN A 1 93 ? 9.948 -1.455 -1.849 1.00 92.44 93 ASN A N 1
ATOM 719 C CA . ASN A 1 93 ? 10.778 -0.782 -0.854 1.00 92.44 93 ASN A CA 1
ATOM 720 C C . ASN A 1 93 ? 10.801 -1.501 0.495 1.00 92.44 93 ASN A C 1
ATO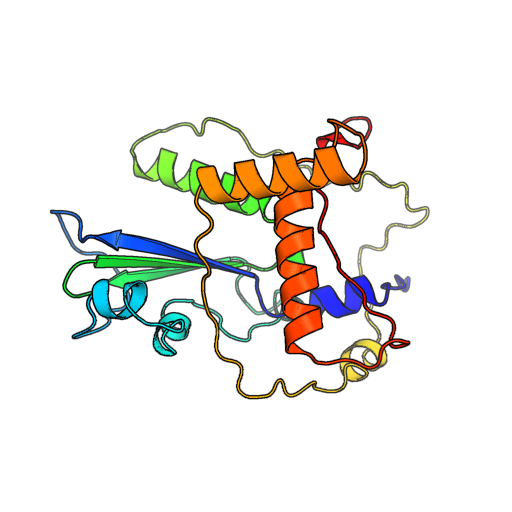M 722 O O . ASN A 1 93 ? 9.824 -2.108 0.927 1.00 92.44 93 ASN A O 1
ATOM 726 N N . ASN A 1 94 ? 11.910 -1.347 1.209 1.00 90.75 94 ASN A N 1
ATOM 727 C CA . ASN A 1 94 ? 12.039 -1.847 2.567 1.00 90.75 94 ASN A CA 1
ATOM 728 C C . ASN A 1 94 ? 11.157 -1.029 3.533 1.00 90.75 94 ASN A C 1
ATOM 730 O O . ASN A 1 94 ? 11.344 0.188 3.668 1.00 90.75 94 ASN A O 1
ATOM 734 N N . HIS A 1 95 ? 10.207 -1.679 4.206 1.00 88.50 95 HIS A N 1
ATOM 735 C CA . HIS A 1 95 ? 9.242 -1.025 5.098 1.00 88.50 95 HIS A CA 1
ATOM 736 C C . HIS A 1 95 ? 9.894 -0.547 6.414 1.00 88.50 95 HIS A C 1
ATOM 738 O O . HIS A 1 95 ? 9.445 0.425 7.017 1.00 88.50 95 HIS A O 1
ATOM 744 N N . ALA A 1 96 ? 11.045 -1.113 6.810 1.00 83.44 96 ALA A N 1
ATOM 745 C CA . ALA A 1 96 ? 11.807 -0.614 7.962 1.00 83.44 96 ALA A CA 1
ATOM 746 C C . ALA A 1 96 ? 12.420 0.780 7.715 1.00 83.44 96 ALA A C 1
ATOM 748 O O . ALA A 1 96 ? 12.773 1.493 8.657 1.00 83.44 96 ALA A O 1
ATOM 749 N N . LEU A 1 97 ? 12.554 1.197 6.450 1.00 83.12 97 LEU A N 1
ATOM 750 C CA . LEU A 1 97 ? 13.094 2.510 6.093 1.00 83.12 97 LEU A CA 1
ATOM 751 C C . LEU A 1 97 ? 12.031 3.542 5.736 1.00 83.12 97 LEU A C 1
ATOM 753 O O . LEU A 1 97 ? 12.300 4.741 5.897 1.00 83.12 97 LEU A O 1
ATOM 757 N N . VAL A 1 98 ? 10.886 3.100 5.222 1.00 87.25 98 VAL A N 1
ATOM 758 C CA . VAL A 1 98 ? 9.892 3.939 4.549 1.00 87.25 98 VAL A CA 1
ATOM 759 C C . VAL A 1 98 ? 8.493 3.505 4.973 1.00 87.25 98 VAL A C 1
ATOM 761 O O . VAL A 1 98 ? 8.134 2.343 4.846 1.00 87.25 98 VAL A O 1
ATOM 764 N N . ASP A 1 99 ? 7.688 4.470 5.413 1.00 90.06 99 ASP A N 1
ATOM 765 C CA . ASP A 1 99 ? 6.248 4.293 5.609 1.00 90.06 99 ASP A CA 1
ATOM 766 C C . ASP A 1 99 ? 5.451 4.827 4.409 1.00 90.06 99 ASP A C 1
ATOM 768 O O . ASP A 1 99 ? 5.978 5.546 3.558 1.00 90.06 99 ASP A O 1
ATOM 772 N N . GLY A 1 100 ? 4.143 4.557 4.364 1.00 90.25 100 GLY A N 1
ATOM 773 C CA . GLY A 1 100 ? 3.296 5.015 3.257 1.00 90.25 100 GLY A CA 1
ATOM 774 C C . GLY A 1 100 ? 3.346 6.532 3.009 1.00 90.25 100 GLY A C 1
ATOM 775 O O . GLY A 1 100 ? 3.296 6.973 1.865 1.00 90.25 100 GLY A O 1
ATOM 776 N N . THR A 1 101 ? 3.500 7.352 4.055 1.00 92.12 101 THR A N 1
ATOM 777 C CA . THR A 1 101 ? 3.583 8.819 3.902 1.00 92.12 101 THR A CA 1
ATOM 778 C C . THR A 1 101 ? 4.859 9.239 3.173 1.00 92.12 101 THR A C 1
ATOM 780 O O . THR A 1 101 ? 4.810 10.045 2.244 1.00 92.12 101 THR A O 1
ATOM 783 N N . SER A 1 102 ? 6.006 8.714 3.601 1.00 92.06 102 SER A N 1
ATOM 784 C CA . SER A 1 102 ? 7.303 9.010 2.983 1.00 92.06 102 SER A CA 1
ATOM 785 C C . SER A 1 102 ? 7.427 8.401 1.586 1.00 92.06 102 SER A C 1
ATOM 787 O O . SER A 1 102 ? 7.997 9.037 0.702 1.00 92.06 102 SER A O 1
ATOM 789 N N . PHE A 1 103 ? 6.804 7.245 1.350 1.00 92.00 103 PHE A N 1
ATOM 790 C CA . PHE A 1 103 ? 6.696 6.635 0.027 1.00 92.00 103 PHE A CA 1
ATOM 791 C C . PHE A 1 103 ? 5.952 7.527 -0.977 1.00 92.00 103 PHE A C 1
ATOM 793 O O . PHE A 1 103 ? 6.470 7.828 -2.052 1.00 92.00 103 PHE A O 1
ATOM 800 N N . TRP A 1 104 ? 4.759 8.017 -0.621 1.00 92.19 104 TRP A N 1
ATOM 801 C CA . TRP A 1 104 ? 3.999 8.906 -1.508 1.00 92.19 104 TRP A CA 1
ATOM 802 C C . TRP A 1 104 ? 4.672 10.263 -1.699 1.00 92.19 104 TRP A C 1
ATOM 804 O O . TRP A 1 104 ? 4.558 10.863 -2.767 1.00 92.19 104 TRP A O 1
ATOM 814 N N . HIS A 1 105 ? 5.416 10.737 -0.699 1.00 94.00 105 HIS A N 1
ATOM 815 C CA . HIS A 1 105 ? 6.245 11.929 -0.851 1.00 94.00 105 HIS A CA 1
ATOM 816 C C . HIS A 1 105 ? 7.388 11.715 -1.854 1.00 94.00 105 HIS A C 1
ATOM 818 O O . HIS A 1 105 ? 7.619 12.592 -2.689 1.00 94.00 105 HIS A O 1
ATOM 824 N N . PHE A 1 106 ? 8.046 10.550 -1.832 1.00 92.69 106 PHE A N 1
ATOM 825 C CA . PHE A 1 106 ? 9.025 10.159 -2.852 1.00 92.69 106 PHE A CA 1
ATOM 826 C C . PHE A 1 106 ? 8.396 10.131 -4.250 1.00 92.69 106 PHE A C 1
ATOM 828 O O . PHE A 1 106 ? 8.925 10.771 -5.153 1.00 92.69 106 PHE A O 1
ATOM 835 N N . TYR A 1 107 ? 7.244 9.477 -4.419 1.00 92.38 107 TYR A N 1
ATOM 836 C CA . TYR A 1 107 ? 6.548 9.413 -5.710 1.00 92.38 107 TYR A CA 1
ATOM 837 C C . TYR A 1 107 ? 6.149 10.788 -6.247 1.00 92.38 107 TYR A C 1
ATOM 839 O O . TYR A 1 107 ? 6.367 11.072 -7.422 1.00 92.38 107 TYR A O 1
ATOM 847 N N . GLY A 1 108 ? 5.597 11.653 -5.391 1.00 93.62 108 GLY A N 1
ATOM 848 C CA . GLY A 1 108 ? 5.262 13.027 -5.769 1.00 93.62 108 GLY A CA 1
ATOM 849 C C . GLY A 1 108 ? 6.499 13.805 -6.214 1.00 93.62 108 GLY A C 1
ATOM 850 O O . GLY A 1 108 ? 6.508 14.379 -7.298 1.00 93.62 108 GLY A O 1
ATOM 851 N N . SER A 1 109 ? 7.577 13.725 -5.431 1.00 94.69 109 SER A N 1
ATOM 852 C CA . SER A 1 109 ? 8.859 14.364 -5.751 1.00 94.69 109 SER A CA 1
ATOM 853 C C . SER A 1 109 ? 9.446 13.844 -7.067 1.00 94.69 109 SER A C 1
ATOM 855 O O . SER A 1 109 ? 9.933 14.626 -7.879 1.00 94.69 109 SER A O 1
ATOM 857 N N . TRP A 1 110 ? 9.381 12.530 -7.299 1.00 93.62 110 TRP A N 1
ATOM 858 C CA . TRP A 1 110 ? 9.849 11.912 -8.536 1.00 93.62 110 TRP A CA 1
ATOM 859 C C . TRP A 1 110 ? 9.035 12.395 -9.740 1.00 93.62 110 TRP A C 1
ATOM 861 O O . TRP A 1 110 ? 9.624 12.820 -10.729 1.00 93.62 110 TRP A O 1
ATOM 871 N N . ALA A 1 111 ? 7.705 12.432 -9.629 1.00 93.12 111 ALA A N 1
ATOM 872 C CA . ALA A 1 111 ? 6.829 12.943 -10.679 1.00 93.12 111 ALA A CA 1
ATOM 873 C C . ALA A 1 111 ? 7.095 14.425 -10.996 1.00 93.12 111 ALA A C 1
ATOM 875 O O . ALA A 1 111 ? 7.159 14.795 -12.167 1.00 93.12 111 ALA A O 1
ATOM 876 N N . GLU A 1 112 ? 7.302 15.267 -9.978 1.00 95.50 112 GLU A N 1
ATOM 877 C CA . GLU A 1 112 ? 7.651 16.683 -10.156 1.00 95.50 112 GLU A CA 1
ATOM 878 C C . GLU A 1 112 ? 8.947 16.839 -10.963 1.00 95.50 112 GLU A C 1
ATOM 880 O O . GLU A 1 112 ? 8.975 17.571 -11.956 1.00 95.50 112 GLU A O 1
ATOM 885 N N . ILE A 1 113 ? 10.000 16.108 -10.588 1.00 94.75 113 ILE A N 1
ATOM 886 C CA . ILE A 1 113 ? 11.289 16.134 -11.293 1.00 94.75 113 ILE A CA 1
ATOM 887 C C . ILE A 1 113 ? 11.130 15.617 -12.727 1.00 94.75 113 ILE A C 1
ATOM 889 O O . ILE A 1 113 ? 11.576 16.267 -13.671 1.00 94.75 113 ILE A O 1
ATOM 893 N N . SER A 1 114 ? 10.449 14.484 -12.911 1.00 91.62 114 SER A N 1
ATOM 894 C CA . SER A 1 114 ? 10.182 13.902 -14.232 1.00 91.62 114 SER A CA 1
ATOM 895 C C . SER A 1 114 ? 9.349 14.818 -15.131 1.00 91.62 114 SER A C 1
ATOM 897 O O . SER A 1 114 ? 9.499 14.771 -16.348 1.00 91.62 114 SER A O 1
ATOM 899 N N . SER A 1 115 ? 8.515 15.687 -14.553 1.00 92.00 115 SER A N 1
ATOM 900 C CA . SER A 1 115 ? 7.758 16.711 -15.285 1.00 92.00 115 SER A CA 1
ATOM 901 C C . SER A 1 115 ? 8.574 17.962 -15.655 1.00 92.00 115 SER A C 1
ATOM 903 O O . SER A 1 115 ? 8.039 18.882 -16.272 1.00 92.00 115 SER A O 1
ATOM 905 N N . GLY A 1 116 ? 9.863 18.009 -15.298 1.00 94.00 116 GLY A N 1
ATOM 906 C CA . GLY A 1 116 ? 10.771 19.118 -15.595 1.00 94.00 116 GLY A CA 1
ATOM 907 C C . GLY A 1 116 ? 10.947 20.129 -14.459 1.00 94.00 116 GLY A C 1
ATOM 908 O O . GLY A 1 116 ? 11.558 21.178 -14.675 1.00 94.00 116 GLY A O 1
ATOM 909 N N . SER A 1 117 ? 10.438 19.855 -13.252 1.00 93.12 117 SER A N 1
ATOM 910 C CA . SER A 1 117 ? 10.704 20.725 -12.104 1.00 93.12 117 SER A CA 1
ATOM 911 C C . SER A 1 117 ? 12.139 20.551 -11.606 1.00 93.12 117 SER A C 1
ATOM 913 O O . SER A 1 117 ? 12.588 19.442 -11.328 1.00 93.12 117 SER A O 1
ATOM 915 N N . ASN A 1 118 ? 12.848 21.665 -11.413 1.00 90.94 118 ASN A N 1
ATOM 916 C CA . ASN A 1 118 ? 14.198 21.662 -10.835 1.00 90.94 118 ASN A CA 1
ATOM 917 C C . ASN A 1 118 ? 14.196 21.637 -9.298 1.00 90.94 118 ASN A C 1
ATOM 919 O O . ASN A 1 118 ? 15.241 21.435 -8.681 1.00 90.94 118 ASN A O 1
ATOM 923 N N . VAL A 1 119 ? 13.043 21.889 -8.669 1.00 91.62 119 VAL A N 1
ATOM 924 C CA . VAL A 1 119 ? 12.889 21.942 -7.211 1.00 91.62 119 VAL A CA 1
ATOM 925 C C . VAL A 1 119 ? 11.598 21.234 -6.828 1.00 91.62 119 VAL A C 1
ATOM 927 O O . VAL A 1 119 ? 10.535 21.537 -7.361 1.00 91.62 119 VAL A O 1
ATOM 930 N N . ILE A 1 120 ? 11.693 20.300 -5.886 1.00 94.69 120 ILE A N 1
ATOM 931 C CA . ILE A 1 120 ? 10.528 19.592 -5.350 1.00 94.69 120 ILE A CA 1
ATOM 932 C C . ILE A 1 120 ? 9.772 20.481 -4.360 1.00 94.69 120 ILE A C 1
ATOM 934 O O . ILE A 1 120 ? 10.374 21.210 -3.567 1.00 94.69 120 ILE A O 1
ATOM 938 N N . SER A 1 121 ? 8.448 20.382 -4.365 1.00 93.44 121 SER A N 1
ATOM 939 C CA . SER A 1 121 ? 7.553 21.247 -3.588 1.00 93.44 121 SER A CA 1
ATOM 940 C C . SER A 1 121 ? 7.716 21.088 -2.076 1.00 93.44 121 SER A C 1
ATOM 942 O O . SER A 1 121 ? 7.488 22.026 -1.312 1.00 93.44 121 SER A O 1
ATOM 944 N N . LYS A 1 122 ? 8.111 19.894 -1.622 1.00 92.44 122 LYS A N 1
ATOM 945 C CA . LYS A 1 122 ? 8.320 19.586 -0.205 1.00 92.44 122 LYS A CA 1
ATOM 946 C C . LYS A 1 122 ? 9.685 18.942 -0.015 1.00 92.44 122 LYS A C 1
ATOM 948 O O . LYS A 1 122 ? 9.909 17.821 -0.458 1.00 92.44 122 LYS A O 1
ATOM 953 N N . ILE A 1 123 ? 10.587 19.632 0.677 1.00 92.50 123 ILE A N 1
ATOM 954 C CA . ILE A 1 123 ? 11.915 19.098 0.992 1.00 92.50 123 ILE A CA 1
ATOM 955 C C . ILE A 1 123 ? 11.788 18.047 2.108 1.00 92.50 123 ILE A C 1
ATOM 957 O O . ILE A 1 123 ? 11.160 18.330 3.134 1.00 92.50 123 ILE A O 1
ATOM 961 N N . PRO A 1 124 ? 12.350 16.835 1.943 1.00 89.94 124 PRO A N 1
ATOM 962 C CA . PRO A 1 124 ? 12.328 15.826 2.991 1.00 89.94 124 PRO A CA 1
ATOM 963 C C . PRO A 1 124 ? 13.205 16.253 4.171 1.00 89.94 124 PRO A C 1
ATOM 965 O O . PRO A 1 124 ? 14.324 16.736 4.003 1.00 89.94 124 PRO A O 1
ATOM 968 N N . TYR A 1 125 ? 12.716 16.018 5.386 1.00 86.69 125 TYR A N 1
ATOM 969 C CA . TYR A 1 125 ? 13.524 16.157 6.590 1.00 86.69 125 TYR A CA 1
ATOM 970 C C . TYR A 1 125 ? 14.352 14.881 6.794 1.00 86.69 125 TYR A C 1
ATOM 972 O O . TYR A 1 125 ? 13.801 13.815 7.062 1.00 86.69 125 TYR 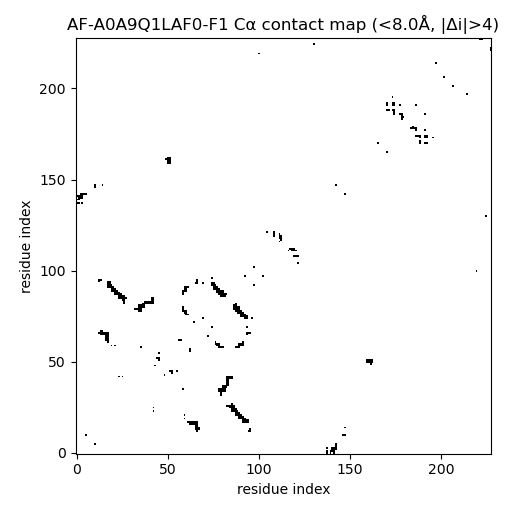A O 1
ATOM 980 N N . LEU A 1 126 ? 15.673 14.977 6.620 1.00 85.44 126 LEU A N 1
ATOM 981 C CA . LEU A 1 126 ? 16.572 13.812 6.599 1.00 85.44 126 LEU A CA 1
ATOM 982 C C . LEU A 1 126 ? 17.222 13.495 7.951 1.00 85.44 126 LEU A C 1
ATOM 984 O O . LEU A 1 126 ? 17.810 12.427 8.118 1.00 85.44 126 LEU A O 1
ATOM 988 N N . GLN A 1 127 ? 17.124 14.399 8.926 1.00 82.25 127 GLN A N 1
ATOM 989 C CA . GLN A 1 127 ? 17.680 14.172 10.257 1.00 82.25 127 GLN A CA 1
ATOM 990 C C . GLN A 1 127 ? 16.771 13.211 11.032 1.00 82.25 127 GLN A C 1
ATOM 992 O O . GLN A 1 127 ? 15.832 13.619 11.710 1.00 82.25 127 GLN A O 1
ATOM 997 N N . ARG A 1 128 ? 17.042 11.907 10.928 1.00 73.38 128 ARG A N 1
ATOM 998 C CA . ARG A 1 128 ? 16.330 10.887 11.706 1.00 73.38 128 ARG A CA 1
ATOM 999 C C . ARG A 1 128 ? 16.776 10.958 13.166 1.00 73.38 128 ARG A C 1
ATOM 1001 O O . ARG A 1 128 ? 17.787 10.374 13.541 1.00 73.38 128 ARG A O 1
ATOM 1008 N N . GLN A 1 129 ? 16.020 11.680 13.982 1.00 69.38 129 GLN A N 1
ATOM 1009 C CA . GLN A 1 129 ? 16.133 11.620 15.436 1.00 69.38 129 GLN A CA 1
ATOM 1010 C C . GLN A 1 129 ? 15.014 10.736 15.965 1.00 69.38 129 GLN A C 1
ATOM 1012 O O . GLN A 1 129 ? 13.867 10.858 15.534 1.00 69.38 129 GLN A O 1
ATOM 1017 N N . CYS A 1 130 ? 15.338 9.825 16.882 1.00 70.88 130 CYS A N 1
ATOM 1018 C CA . CYS A 1 130 ? 14.283 9.101 17.564 1.00 70.88 130 CYS A CA 1
ATOM 1019 C C . CYS A 1 130 ? 13.532 10.087 18.474 1.00 70.88 130 CYS A C 1
ATOM 1021 O O . CYS A 1 130 ? 14.169 10.691 19.339 1.00 70.88 130 CYS A O 1
ATOM 1023 N N . PRO A 1 131 ? 12.206 10.258 18.316 1.00 67.62 131 PRO A N 1
ATOM 1024 C CA . PRO A 1 131 ? 11.435 11.161 19.169 1.00 67.62 131 PRO A CA 1
ATOM 1025 C C . PRO A 1 131 ? 11.304 10.636 20.609 1.00 67.62 131 PRO A C 1
ATOM 1027 O O . PRO A 1 131 ? 10.839 11.353 21.493 1.00 67.62 131 PRO A O 1
ATOM 1030 N N . PHE A 1 132 ? 11.718 9.391 20.859 1.00 70.00 132 PHE A N 1
ATOM 1031 C CA . PHE A 1 132 ? 11.682 8.753 22.165 1.00 70.00 132 PHE A CA 1
ATOM 1032 C C . PHE A 1 132 ? 13.067 8.782 22.811 1.00 70.00 132 PHE A C 1
ATOM 1034 O O . PHE A 1 132 ? 14.079 8.458 22.188 1.00 70.00 132 PHE A O 1
ATOM 1041 N N . LYS A 1 133 ? 13.109 9.159 24.093 1.00 63.12 133 LYS A N 1
ATOM 1042 C CA . LYS A 1 133 ? 14.316 9.016 24.906 1.00 63.12 133 LYS A CA 1
ATOM 1043 C C . LYS A 1 133 ? 14.496 7.539 25.223 1.00 63.12 133 LYS A C 1
ATOM 1045 O O . LYS A 1 133 ? 13.749 6.986 26.023 1.00 63.12 133 LYS A O 1
ATOM 1050 N N . PHE A 1 134 ? 15.485 6.922 24.597 1.00 64.19 134 PHE A N 1
ATOM 1051 C CA . PHE A 1 134 ? 16.001 5.641 25.044 1.00 64.19 134 PHE A CA 1
ATOM 1052 C C . PHE A 1 134 ? 17.204 5.908 25.937 1.00 64.19 134 PHE A C 1
ATOM 1054 O O . PHE A 1 134 ? 18.131 6.604 25.521 1.00 64.19 134 PHE A O 1
ATOM 1061 N N . ASP A 1 135 ? 17.200 5.350 27.147 1.00 57.00 135 ASP A N 1
ATOM 1062 C CA . ASP A 1 135 ? 18.306 5.519 28.099 1.00 57.00 135 ASP A CA 1
ATOM 1063 C C . ASP A 1 135 ? 19.631 4.974 27.545 1.00 57.00 135 ASP A C 1
ATOM 1065 O O . ASP A 1 135 ? 20.712 5.388 27.967 1.00 57.00 135 ASP A O 1
ATOM 1069 N N . HIS A 1 136 ? 19.563 4.093 26.540 1.00 56.03 136 HIS A N 1
ATOM 1070 C CA . HIS A 1 136 ? 20.726 3.477 25.931 1.00 56.03 136 HIS A CA 1
ATOM 1071 C C . HIS A 1 136 ? 20.549 3.267 24.420 1.00 56.03 136 HIS A C 1
ATOM 1073 O O . HIS A 1 136 ? 19.901 2.322 23.971 1.00 56.03 136 HIS A O 1
ATOM 1079 N N . PHE A 1 137 ? 21.158 4.142 23.621 1.00 53.66 137 PHE A N 1
ATOM 1080 C CA . PHE A 1 137 ? 21.338 3.905 22.191 1.00 53.66 137 PHE A CA 1
ATOM 1081 C C . PHE A 1 137 ? 22.430 2.846 21.997 1.00 53.66 137 PHE A C 1
ATOM 1083 O O . PHE A 1 137 ? 23.585 3.074 22.358 1.00 53.66 137 PHE A O 1
ATOM 1090 N N . CYS A 1 138 ? 22.089 1.702 21.403 1.00 53.03 138 CYS A N 1
ATOM 1091 C CA . CYS A 1 138 ? 23.096 0.798 20.860 1.00 53.03 138 CYS A CA 1
ATOM 1092 C C . CYS A 1 138 ? 23.204 1.011 19.352 1.00 53.03 138 CYS A C 1
ATOM 1094 O O . CYS A 1 138 ? 22.208 0.932 18.640 1.00 53.03 138 CYS A O 1
ATOM 1096 N N . ASN A 1 139 ? 24.425 1.211 18.852 1.00 52.19 139 ASN A N 1
ATOM 1097 C CA . ASN A 1 139 ? 24.698 1.304 17.412 1.00 52.19 139 ASN A CA 1
ATOM 1098 C C . ASN A 1 139 ? 24.567 -0.056 16.695 1.00 52.19 139 ASN A C 1
ATOM 1100 O O . ASN A 1 139 ? 24.753 -0.136 15.484 1.00 52.19 139 ASN A O 1
ATOM 1104 N N . HIS A 1 140 ? 24.273 -1.129 17.439 1.00 52.16 140 HIS A N 1
ATOM 1105 C CA . HIS A 1 140 ? 24.124 -2.485 16.930 1.00 52.16 140 HIS A CA 1
ATOM 1106 C C . HIS A 1 140 ? 22.892 -3.148 17.547 1.00 52.16 140 HIS A C 1
ATOM 1108 O O . HIS A 1 140 ? 22.833 -3.373 18.754 1.00 52.16 140 HIS A O 1
ATOM 1114 N N . ILE A 1 141 ? 21.925 -3.506 16.706 1.00 57.56 141 ILE A N 1
ATOM 1115 C CA . ILE A 1 141 ? 20.771 -4.314 17.102 1.00 57.56 141 ILE A CA 1
ATOM 1116 C C . ILE A 1 141 ? 21.165 -5.778 16.919 1.00 57.56 141 ILE A C 1
ATOM 1118 O O . ILE A 1 141 ? 21.316 -6.248 15.795 1.00 57.56 141 ILE A O 1
ATOM 1122 N N . SER A 1 142 ? 21.381 -6.499 18.020 1.00 56.22 142 SER A N 1
ATOM 1123 C CA . SER A 1 142 ? 21.557 -7.955 17.972 1.00 56.22 142 SER A CA 1
ATOM 1124 C C . SER A 1 142 ? 20.190 -8.617 18.062 1.00 56.22 142 SER A C 1
ATOM 1126 O O . SER A 1 142 ? 19.569 -8.588 19.121 1.00 56.22 142 SER A O 1
ATOM 1128 N N . ILE A 1 143 ? 19.722 -9.196 16.958 1.00 61.38 143 ILE A N 1
ATOM 1129 C CA . ILE A 1 143 ? 18.473 -9.961 16.916 1.00 61.38 143 ILE A CA 1
ATOM 1130 C C . ILE A 1 143 ? 18.825 -11.429 17.180 1.00 61.38 143 ILE A C 1
ATOM 1132 O O . ILE A 1 143 ? 19.545 -12.019 16.373 1.00 61.38 143 ILE A O 1
ATOM 1136 N N . PRO A 1 144 ? 18.369 -12.045 18.286 1.00 60.06 144 PRO A N 1
ATOM 1137 C CA . PRO A 1 144 ? 18.630 -13.458 18.534 1.00 60.06 144 PRO A CA 1
ATOM 1138 C C . PRO A 1 144 ? 18.036 -14.321 17.412 1.00 60.06 144 PRO A C 1
ATOM 1140 O O . PRO A 1 144 ? 16.845 -14.207 17.113 1.00 60.06 144 PRO A O 1
ATOM 1143 N N . ASN A 1 145 ? 18.842 -15.214 16.826 1.00 59.34 145 ASN A N 1
ATOM 1144 C CA . ASN A 1 145 ? 18.421 -16.109 15.736 1.00 59.34 145 ASN A CA 1
ATOM 1145 C C . ASN A 1 145 ? 17.166 -16.925 16.084 1.00 59.34 145 ASN A C 1
ATOM 1147 O O . ASN A 1 145 ? 16.346 -17.205 15.217 1.00 59.34 145 ASN A O 1
ATOM 1151 N N . GLU A 1 146 ? 16.985 -17.267 17.358 1.00 61.44 146 GLU A N 1
ATOM 1152 C CA . GLU A 1 146 ? 15.810 -17.975 17.872 1.00 61.44 146 GLU A CA 1
ATOM 1153 C C . GLU A 1 146 ? 14.504 -17.214 17.605 1.00 61.44 146 GLU A C 1
ATOM 1155 O O . GLU A 1 146 ? 13.514 -17.840 17.252 1.00 61.44 146 GLU A O 1
ATOM 1160 N N . ARG A 1 147 ? 14.494 -15.873 17.676 1.00 58.44 147 ARG A N 1
ATOM 1161 C CA . ARG A 1 147 ? 13.299 -15.054 17.387 1.00 58.44 147 ARG A CA 1
ATOM 1162 C C . ARG A 1 147 ? 13.002 -14.945 15.890 1.00 58.44 147 ARG A C 1
ATOM 1164 O O . ARG A 1 147 ? 11.846 -14.804 15.507 1.00 58.44 147 ARG A O 1
ATOM 1171 N N . ILE A 1 148 ? 14.031 -15.033 15.048 1.00 59.88 148 ILE A N 1
ATOM 1172 C CA . ILE A 1 148 ? 13.883 -15.060 13.585 1.00 59.88 148 ILE A CA 1
ATOM 1173 C C . ILE A 1 148 ? 13.334 -16.426 13.148 1.00 59.88 148 ILE A C 1
ATOM 1175 O O . ILE A 1 148 ? 12.397 -16.501 12.355 1.00 59.88 148 ILE A O 1
ATOM 1179 N N . ASN A 1 149 ? 13.870 -17.500 13.730 1.00 58.06 149 ASN A N 1
ATOM 1180 C CA . ASN A 1 149 ? 13.517 -18.882 13.409 1.00 58.06 149 ASN A CA 1
ATOM 1181 C C . ASN A 1 149 ? 12.219 -19.367 14.080 1.00 58.06 149 ASN A C 1
ATOM 1183 O O . ASN A 1 149 ? 11.654 -20.353 13.623 1.00 58.06 149 ASN A O 1
ATOM 1187 N N . ALA A 1 150 ? 11.749 -18.695 15.140 1.00 54.72 150 ALA A N 1
ATOM 1188 C CA . ALA A 1 150 ? 10.472 -18.979 15.807 1.00 54.72 150 ALA A CA 1
ATOM 1189 C C . ALA A 1 150 ? 9.250 -18.472 15.031 1.00 54.72 150 ALA A C 1
ATOM 1191 O O . ALA A 1 150 ? 8.118 -18.755 15.419 1.00 54.72 150 ALA A O 1
ATOM 1192 N N . SER A 1 151 ? 9.460 -17.737 13.935 1.00 55.28 151 SER A N 1
ATOM 1193 C CA . SER A 1 151 ? 8.408 -17.585 12.944 1.00 55.28 151 SER A CA 1
ATOM 1194 C C . SER A 1 151 ? 8.237 -18.925 12.250 1.00 55.28 151 SER A C 1
ATOM 1196 O O . SER A 1 151 ? 8.955 -19.271 11.309 1.00 55.28 151 SER A O 1
ATOM 1198 N N . ASP A 1 152 ? 7.304 -19.726 12.766 1.00 51.69 152 ASP A N 1
ATOM 1199 C CA . ASP A 1 152 ? 6.727 -20.814 11.997 1.00 51.69 152 ASP A CA 1
ATOM 1200 C C . ASP A 1 152 ? 6.502 -20.274 10.589 1.00 51.69 152 ASP A C 1
ATOM 1202 O O . ASP A 1 152 ? 5.861 -19.232 10.418 1.00 51.69 152 ASP A O 1
ATOM 1206 N N . LYS A 1 153 ? 7.110 -20.923 9.588 1.00 56.38 153 LYS A N 1
ATOM 1207 C CA . LYS A 1 153 ? 6.894 -20.584 8.183 1.00 56.38 153 LYS A CA 1
ATOM 1208 C C . LYS A 1 153 ? 5.411 -20.790 7.930 1.00 56.38 153 LYS A C 1
ATOM 1210 O O . LYS A 1 153 ? 4.994 -21.888 7.569 1.00 56.38 153 LYS A O 1
ATOM 1215 N N . PHE A 1 154 ? 4.611 -19.758 8.168 1.00 58.22 154 PHE A N 1
ATOM 1216 C CA . PHE A 1 154 ? 3.216 -19.749 7.808 1.00 58.22 154 PHE A CA 1
ATOM 1217 C C . PHE A 1 154 ? 3.204 -19.811 6.290 1.00 58.22 154 PHE A C 1
ATOM 1219 O O . PHE A 1 154 ? 3.406 -18.815 5.594 1.00 58.22 154 PHE A O 1
ATOM 1226 N N . ILE A 1 155 ? 3.063 -21.027 5.772 1.00 58.97 155 ILE A N 1
ATOM 1227 C CA . ILE A 1 155 ? 2.857 -21.253 4.356 1.00 58.97 155 ILE A CA 1
ATOM 1228 C C . ILE A 1 155 ? 1.427 -20.805 4.119 1.00 58.97 155 ILE A C 1
ATOM 1230 O O . ILE A 1 155 ? 0.474 -21.550 4.358 1.00 58.97 155 ILE A O 1
ATOM 1234 N N . SER A 1 156 ? 1.292 -19.543 3.720 1.00 59.34 156 SER A N 1
ATOM 1235 C CA . SER A 1 156 ? 0.003 -19.009 3.327 1.00 59.34 156 SER A CA 1
ATOM 1236 C C . SER A 1 156 ? -0.571 -19.922 2.241 1.00 59.34 156 SER A C 1
ATOM 1238 O O . SER A 1 156 ? 0.148 -20.258 1.291 1.00 59.34 156 SER A O 1
ATOM 1240 N N . PRO A 1 157 ? -1.833 -20.371 2.365 1.00 72.62 157 PRO A N 1
ATOM 1241 C CA . PRO A 1 157 ? -2.477 -21.099 1.283 1.00 72.62 157 PRO A CA 1
ATOM 1242 C C . PRO A 1 157 ? -2.459 -20.243 0.013 1.00 72.62 157 PRO A C 1
ATOM 1244 O O . PRO A 1 157 ? -2.232 -19.036 0.065 1.00 72.62 157 PRO A O 1
ATOM 1247 N N . ALA A 1 158 ? -2.717 -20.846 -1.147 1.00 79.50 158 ALA A N 1
ATOM 1248 C CA . ALA A 1 158 ? -2.820 -20.092 -2.393 1.00 79.50 158 ALA A CA 1
ATOM 1249 C C . ALA A 1 158 ? -3.974 -19.072 -2.304 1.00 79.50 158 ALA A C 1
ATOM 1251 O O . ALA A 1 158 ? -5.134 -19.386 -2.579 1.00 79.50 158 ALA A O 1
ATOM 1252 N N . LEU A 1 159 ? -3.657 -17.851 -1.874 1.00 85.00 159 LEU A N 1
ATOM 1253 C CA . LEU A 1 159 ? -4.599 -16.751 -1.759 1.00 85.00 159 LEU A CA 1
ATOM 1254 C C . LEU A 1 159 ? -4.744 -16.070 -3.117 1.00 85.00 159 LEU A C 1
ATOM 1256 O O . LEU A 1 159 ? -3.768 -15.872 -3.845 1.00 85.00 159 LEU A O 1
ATOM 1260 N N . ARG A 1 160 ? -5.980 -15.684 -3.434 1.00 88.62 160 ARG A N 1
ATOM 1261 C CA . ARG A 1 160 ? -6.282 -14.802 -4.560 1.00 88.62 160 ARG A CA 1
ATOM 1262 C C . ARG A 1 160 ? -6.484 -13.394 -4.043 1.00 88.62 160 ARG A C 1
ATOM 1264 O O . ARG A 1 160 ? -7.221 -13.186 -3.080 1.00 88.62 160 ARG A O 1
ATOM 1271 N N . GLU A 1 161 ? -5.861 -12.442 -4.712 1.00 90.50 161 GLU A N 1
ATOM 1272 C CA . GLU A 1 161 ? -6.043 -11.031 -4.419 1.00 90.50 161 GLU A CA 1
ATOM 1273 C C . GLU A 1 161 ? -7.217 -10.469 -5.227 1.00 90.50 161 GLU A C 1
ATOM 1275 O O . GLU A 1 161 ? -7.472 -10.870 -6.367 1.00 90.50 161 GLU A O 1
ATOM 1280 N N . ARG A 1 162 ? -7.968 -9.553 -4.616 1.00 91.38 162 ARG A N 1
ATOM 1281 C CA . ARG A 1 162 ? -9.078 -8.856 -5.260 1.00 91.38 162 ARG A CA 1
ATOM 1282 C C . ARG A 1 162 ? -9.147 -7.418 -4.777 1.00 91.38 162 ARG A C 1
ATOM 1284 O O . ARG A 1 162 ? -9.192 -7.167 -3.574 1.00 91.38 162 ARG A O 1
ATOM 1291 N N . VAL A 1 163 ? -9.266 -6.500 -5.729 1.00 90.38 163 VAL A N 1
ATOM 1292 C CA . VAL A 1 163 ? -9.509 -5.084 -5.463 1.00 90.38 163 VAL A CA 1
ATOM 1293 C C . VAL A 1 163 ? -11.016 -4.835 -5.401 1.00 90.38 163 VAL A C 1
ATOM 1295 O O . VAL A 1 163 ? -11.772 -5.252 -6.280 1.00 90.38 163 VAL A O 1
ATOM 1298 N N . PHE A 1 164 ? -11.469 -4.159 -4.347 1.00 92.50 164 PHE A N 1
ATOM 1299 C CA . PHE A 1 164 ? -12.862 -3.743 -4.190 1.00 92.50 164 PHE A CA 1
ATOM 1300 C C . PHE A 1 164 ? -12.965 -2.231 -4.354 1.00 92.50 164 PHE A C 1
ATOM 1302 O O . PHE A 1 164 ? -12.372 -1.472 -3.589 1.00 92.50 164 PHE A O 1
ATOM 1309 N N . HIS A 1 165 ? -13.745 -1.790 -5.339 1.00 92.62 165 HIS A N 1
ATOM 1310 C CA . HIS A 1 165 ? -13.966 -0.372 -5.573 1.00 92.62 165 HIS A CA 1
ATOM 1311 C C . HIS A 1 165 ? -15.082 0.174 -4.674 1.00 92.62 165 HIS A C 1
ATOM 1313 O O . HIS A 1 165 ? -16.241 -0.236 -4.768 1.00 92.62 165 HIS A O 1
ATOM 1319 N N . PHE A 1 166 ? -14.741 1.147 -3.829 1.00 95.25 166 PHE A N 1
ATOM 1320 C CA . PHE A 1 166 ? -15.701 1.885 -3.013 1.00 95.25 166 PHE A CA 1
ATOM 1321 C C . PHE A 1 166 ? -15.913 3.281 -3.596 1.00 95.25 166 PHE A C 1
ATOM 1323 O O . PHE A 1 166 ? -15.045 4.147 -3.503 1.00 95.25 166 PHE A O 1
ATOM 1330 N N . THR A 1 167 ? -17.095 3.518 -4.166 1.00 97.12 167 THR A N 1
ATOM 1331 C CA . THR A 1 167 ? -17.451 4.841 -4.691 1.00 97.12 167 THR A CA 1
ATOM 1332 C C . THR A 1 167 ? -17.577 5.862 -3.558 1.00 97.12 167 THR A C 1
ATOM 1334 O O . THR A 1 167 ? -1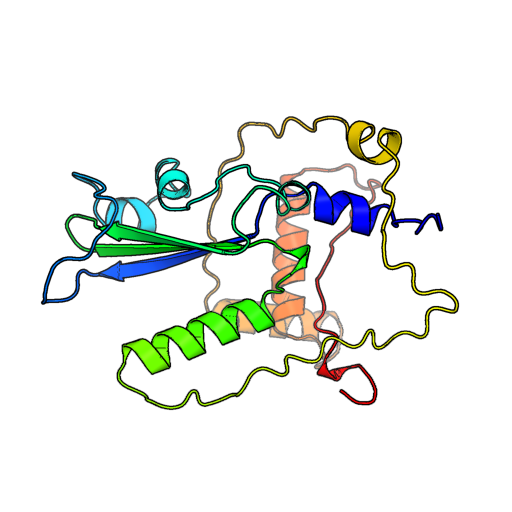7.955 5.527 -2.430 1.00 97.12 167 THR A O 1
ATOM 1337 N N . LYS A 1 168 ? -17.344 7.145 -3.866 1.00 97.31 168 LYS A N 1
ATOM 1338 C CA . LYS A 1 168 ? -17.553 8.258 -2.920 1.00 97.31 168 LYS A CA 1
ATOM 1339 C C . LYS A 1 168 ? -18.954 8.231 -2.298 1.00 97.31 168 LYS A C 1
ATOM 1341 O O . LYS A 1 168 ? -19.105 8.486 -1.104 1.00 97.31 168 LYS A O 1
ATOM 1346 N N . GLU A 1 169 ? -19.966 7.898 -3.096 1.00 98.19 169 GLU A N 1
ATOM 1347 C CA . GLU A 1 169 ? -21.350 7.777 -2.643 1.00 98.19 169 GLU A CA 1
ATOM 1348 C C . GLU A 1 169 ? -21.521 6.632 -1.634 1.00 98.19 169 GLU A C 1
ATOM 1350 O O . GLU A 1 169 ? -22.076 6.843 -0.555 1.00 98.19 169 GLU A O 1
ATOM 1355 N N . ASN A 1 170 ? -20.991 5.441 -1.930 1.00 97.81 170 ASN A N 1
ATOM 1356 C CA . ASN A 1 170 ? -21.073 4.296 -1.022 1.00 97.81 170 ASN A CA 1
ATOM 1357 C C . ASN A 1 170 ? -20.337 4.570 0.294 1.00 97.81 170 ASN A C 1
ATOM 1359 O O . ASN A 1 170 ? -20.874 4.293 1.366 1.00 97.81 170 ASN A O 1
ATOM 1363 N N . VAL A 1 171 ? -19.152 5.181 0.239 1.00 98.19 171 VAL A N 1
ATOM 1364 C CA . VAL A 1 171 ? -18.401 5.583 1.441 1.00 98.19 171 VAL A CA 1
ATOM 1365 C C . VAL A 1 171 ? -19.182 6.612 2.263 1.00 98.19 171 VAL A C 1
ATOM 1367 O O . VAL A 1 171 ? -19.240 6.507 3.489 1.00 98.19 171 VAL A O 1
ATOM 1370 N N . SER A 1 172 ? -19.828 7.581 1.609 1.00 98.19 172 SER A N 1
ATOM 1371 C CA . SER A 1 172 ? -20.673 8.572 2.284 1.00 98.19 172 SER A CA 1
ATOM 1372 C C . SER A 1 172 ? -21.863 7.915 2.992 1.00 98.19 172 SER A C 1
ATOM 1374 O O . SER A 1 172 ? -22.101 8.196 4.168 1.00 98.19 172 SER A O 1
ATOM 1376 N N . LYS A 1 173 ? -22.541 6.966 2.333 1.00 98.50 173 LYS A N 1
ATOM 1377 C CA . LYS A 1 173 ? -23.630 6.173 2.928 1.00 98.50 173 LYS A CA 1
ATOM 1378 C C . LYS A 1 173 ? -23.154 5.364 4.136 1.00 98.50 173 LYS A C 1
ATOM 1380 O O . LYS A 1 173 ? -23.818 5.377 5.171 1.00 98.50 173 LYS A O 1
ATOM 1385 N N . LEU A 1 174 ? -21.995 4.704 4.041 1.00 98.38 174 LEU A N 1
ATOM 1386 C CA . LEU A 1 174 ? -21.396 3.963 5.160 1.00 98.38 174 LEU A CA 1
ATOM 1387 C C . LEU A 1 174 ? -21.097 4.882 6.348 1.00 98.38 174 LEU A C 1
ATOM 1389 O O . LEU A 1 174 ? -21.469 4.564 7.478 1.00 98.38 174 LEU A O 1
ATOM 1393 N N . LYS A 1 175 ? -20.478 6.040 6.096 1.00 98.62 175 LYS A N 1
ATOM 1394 C CA . LYS A 1 175 ? -20.182 7.038 7.130 1.00 98.62 175 LYS A CA 1
ATOM 1395 C C . LYS A 1 175 ? -21.455 7.563 7.791 1.00 98.62 175 LYS A C 1
ATOM 1397 O O . LYS A 1 175 ? -21.500 7.642 9.018 1.00 98.62 175 LYS A O 1
ATOM 1402 N N . ALA A 1 176 ? -22.467 7.930 7.007 1.00 98.50 176 ALA A N 1
ATOM 1403 C CA . ALA A 1 176 ? -23.735 8.440 7.522 1.00 98.50 176 ALA A CA 1
ATOM 1404 C C . ALA A 1 176 ? -24.435 7.397 8.402 1.00 98.50 176 ALA A C 1
ATOM 1406 O O . ALA A 1 176 ? -24.832 7.707 9.523 1.00 98.50 176 ALA A O 1
ATOM 1407 N N . LYS A 1 177 ? -24.499 6.145 7.936 1.00 98.31 177 LYS A N 1
ATOM 1408 C CA . LYS A 1 177 ? -25.072 5.031 8.696 1.00 98.31 177 LYS A CA 1
ATOM 1409 C C . LYS A 1 177 ? -24.346 4.800 10.023 1.00 98.31 177 LYS A C 1
ATOM 1411 O O . LYS A 1 177 ? -25.002 4.722 11.053 1.00 98.31 177 LYS A O 1
ATOM 1416 N N . ALA A 1 178 ? -23.014 4.732 10.009 1.00 98.00 178 ALA A N 1
ATOM 1417 C CA . ALA A 1 178 ? -22.227 4.502 11.222 1.00 98.00 178 ALA A CA 1
ATOM 1418 C C . ALA A 1 178 ? -22.420 5.620 12.261 1.00 98.00 178 ALA A C 1
ATOM 1420 O O . ALA A 1 178 ? -22.578 5.350 13.447 1.00 98.00 178 ALA A O 1
ATOM 1421 N N . ASN A 1 179 ? -22.442 6.876 11.810 1.00 98.50 179 ASN A N 1
ATOM 1422 C CA . ASN A 1 179 ? -22.687 8.032 12.672 1.00 98.50 179 ASN A CA 1
ATOM 1423 C C . ASN A 1 179 ? -24.105 8.021 13.269 1.00 98.50 179 ASN A C 1
ATOM 1425 O O . ASN A 1 179 ? -24.258 8.286 14.459 1.00 98.50 179 ASN A O 1
ATOM 1429 N N . LEU A 1 180 ? -25.119 7.647 12.480 1.00 98.31 180 LEU A N 1
ATOM 1430 C CA . LEU A 1 180 ? -26.498 7.505 12.954 1.00 98.31 180 LEU A CA 1
ATOM 1431 C C . LEU A 1 180 ? -26.632 6.398 14.012 1.00 98.31 180 LEU A C 1
ATOM 1433 O O . LEU A 1 180 ? -27.176 6.648 15.082 1.00 98.31 180 LEU A O 1
ATOM 1437 N N . GLU A 1 181 ? -26.114 5.197 13.734 1.00 97.81 181 GLU A N 1
ATOM 1438 C CA . GLU A 1 181 ? -26.189 4.046 14.652 1.00 97.81 181 GLU A CA 1
ATOM 1439 C C . GLU A 1 181 ? -25.473 4.318 15.985 1.00 97.81 181 GLU A C 1
ATOM 1441 O O . GLU A 1 181 ? -25.938 3.884 17.035 1.00 97.81 181 GLU A O 1
ATOM 1446 N N . MET A 1 182 ? -24.371 5.073 15.951 1.00 97.62 182 MET A N 1
ATOM 1447 C CA . MET A 1 182 ? -23.586 5.431 17.139 1.00 97.62 182 MET A CA 1
ATOM 1448 C C . MET A 1 182 ? -23.994 6.768 17.773 1.00 97.62 182 MET A C 1
ATOM 1450 O O . MET A 1 182 ? -23.328 7.218 18.705 1.00 97.62 182 MET A O 1
ATOM 1454 N N . ASN A 1 183 ? -25.049 7.417 17.267 1.00 97.75 183 ASN A N 1
ATOM 1455 C CA . ASN A 1 183 ? -25.521 8.729 17.715 1.00 97.75 183 ASN A CA 1
ATOM 1456 C C . ASN A 1 183 ? -24.386 9.774 17.843 1.00 97.75 183 ASN A C 1
ATOM 1458 O O . ASN A 1 183 ? -24.209 10.427 18.874 1.00 97.75 183 ASN A O 1
ATOM 1462 N N . THR A 1 184 ? -23.556 9.896 16.805 1.00 97.75 184 THR A N 1
ATOM 1463 C CA . THR A 1 184 ? -22.394 10.798 16.770 1.00 97.75 184 THR A CA 1
ATOM 1464 C C . THR A 1 184 ? -22.187 11.387 15.376 1.00 97.75 184 THR A C 1
ATOM 1466 O O . THR A 1 184 ? -22.838 10.993 14.419 1.00 97.75 184 THR A O 1
ATOM 1469 N N . THR A 1 185 ? -21.268 12.341 15.247 1.00 96.75 185 THR A N 1
ATOM 1470 C CA . THR A 1 185 ? -20.828 12.915 13.960 1.00 96.75 185 THR A CA 1
ATOM 1471 C C . THR A 1 185 ? -19.318 12.788 13.743 1.00 96.75 185 THR A C 1
ATOM 1473 O O . THR A 1 185 ? -18.779 13.282 12.750 1.00 96.75 185 THR A O 1
ATOM 1476 N N . LYS A 1 186 ? -18.617 12.132 14.676 1.00 98.00 186 LYS A N 1
ATOM 1477 C CA . LYS A 1 186 ? -17.150 12.075 14.726 1.00 98.00 186 LYS A CA 1
ATOM 1478 C C . LYS A 1 186 ? -16.547 10.902 13.949 1.00 98.00 186 LYS A C 1
ATOM 1480 O O . LYS A 1 186 ? -15.339 10.900 13.731 1.00 98.00 186 LYS A O 1
ATOM 1485 N N . ILE A 1 187 ? -17.348 9.919 13.523 1.00 98.00 187 ILE A N 1
ATOM 1486 C CA . ILE A 1 187 ? -16.832 8.751 12.795 1.00 98.00 187 ILE A CA 1
ATOM 1487 C C . ILE A 1 187 ? -16.418 9.186 11.392 1.00 98.00 187 ILE A C 1
ATOM 1489 O O . ILE A 1 187 ? -17.227 9.716 10.620 1.00 98.00 187 ILE A O 1
ATOM 1493 N N . SER A 1 188 ? -15.151 8.957 11.059 1.00 97.44 188 SER A N 1
ATOM 1494 C CA . SER A 1 188 ? -14.577 9.303 9.761 1.00 97.44 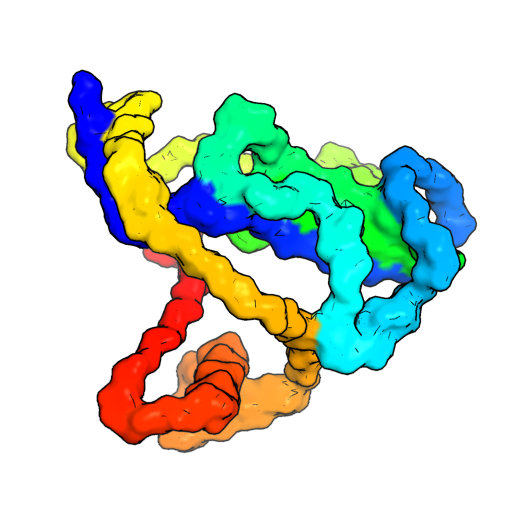188 SER A CA 1
ATOM 1495 C C . SER A 1 188 ? -14.981 8.314 8.663 1.00 97.44 188 SER A C 1
ATOM 1497 O O . SER A 1 188 ? -15.404 7.187 8.925 1.00 97.44 188 SER A O 1
ATOM 1499 N N . SER A 1 189 ? -14.815 8.724 7.401 1.00 97.94 189 SER A N 1
ATOM 1500 C CA . SER A 1 189 ? -15.013 7.837 6.246 1.00 97.94 189 SER A CA 1
ATOM 1501 C C . SER A 1 189 ? -14.102 6.608 6.306 1.00 97.94 189 SER A C 1
ATOM 1503 O O . SER A 1 189 ? -14.544 5.510 5.981 1.00 97.94 189 SER A O 1
ATOM 1505 N N . LEU A 1 190 ? -12.855 6.790 6.765 1.00 95.94 190 LEU A N 1
ATOM 1506 C CA . LEU A 1 190 ? -11.889 5.707 6.940 1.00 95.94 190 LEU A CA 1
ATOM 1507 C C . LEU A 1 190 ? -12.390 4.694 7.974 1.00 95.94 190 LEU A C 1
ATOM 1509 O O . LEU A 1 190 ? -12.466 3.509 7.677 1.00 95.94 190 LEU A O 1
ATOM 1513 N N . GLN A 1 191 ? -12.803 5.160 9.156 1.00 96.75 191 GLN A N 1
ATOM 1514 C CA . GLN A 1 191 ? -13.328 4.286 10.210 1.00 96.75 191 GLN A CA 1
ATOM 1515 C C . GLN A 1 191 ? -14.571 3.518 9.746 1.00 96.75 191 GLN A C 1
ATOM 1517 O O . GLN A 1 191 ? -14.653 2.309 9.947 1.00 96.75 191 GLN A O 1
ATOM 1522 N N . ALA A 1 192 ? -15.515 4.192 9.084 1.00 97.81 192 ALA A N 1
ATOM 1523 C CA . ALA A 1 192 ? -16.722 3.548 8.569 1.00 97.81 192 ALA A CA 1
ATOM 1524 C C . ALA A 1 192 ? -16.416 2.509 7.473 1.00 97.81 192 ALA A C 1
ATOM 1526 O O . ALA A 1 192 ? -17.001 1.425 7.473 1.00 97.81 192 ALA A O 1
ATOM 1527 N N . GLY A 1 193 ? -15.487 2.820 6.563 1.00 97.25 193 GLY A N 1
ATOM 1528 C CA . GLY A 1 193 ? -15.038 1.903 5.515 1.00 97.25 193 GLY A CA 1
ATOM 1529 C C . GLY A 1 193 ? -14.334 0.670 6.083 1.00 97.25 193 GLY A C 1
ATOM 1530 O O . GLY A 1 193 ? -14.733 -0.453 5.780 1.00 97.25 193 GLY A O 1
ATOM 1531 N N . LEU A 1 194 ? -13.351 0.865 6.966 1.00 96.44 194 LEU A N 1
ATOM 1532 C CA . LEU A 1 194 ? -12.612 -0.226 7.610 1.00 96.44 194 LEU A CA 1
ATOM 1533 C C . LEU A 1 194 ? -13.533 -1.120 8.447 1.00 96.44 194 LEU A C 1
ATOM 1535 O O . LEU A 1 194 ? -13.473 -2.340 8.325 1.00 96.44 194 LEU A O 1
ATOM 1539 N N . ALA A 1 195 ? -14.455 -0.537 9.220 1.00 96.06 195 ALA A N 1
ATOM 1540 C CA . ALA A 1 195 ? -15.440 -1.305 9.978 1.00 96.06 195 ALA A CA 1
ATOM 1541 C C . ALA A 1 195 ? -16.355 -2.135 9.061 1.00 96.06 195 ALA A C 1
ATOM 1543 O O . ALA A 1 195 ? -16.694 -3.277 9.378 1.00 96.06 195 ALA A O 1
ATOM 1544 N N . HIS A 1 196 ? -16.750 -1.593 7.905 1.00 96.88 196 HIS A N 1
ATOM 1545 C CA . HIS A 1 196 ? -17.543 -2.331 6.924 1.00 96.88 196 HIS A CA 1
ATOM 1546 C C . HIS A 1 196 ? -16.771 -3.510 6.314 1.00 96.88 196 HIS A C 1
ATOM 1548 O O . HIS A 1 196 ? -17.322 -4.612 6.212 1.00 96.88 196 HIS A O 1
ATOM 1554 N N . VAL A 1 197 ? -15.502 -3.300 5.951 1.00 96.50 197 VAL A N 1
ATOM 1555 C CA . VAL A 1 197 ? -14.614 -4.360 5.449 1.00 96.50 197 VAL A CA 1
ATOM 1556 C C . VAL A 1 197 ? -14.420 -5.431 6.516 1.00 96.50 197 VAL A C 1
ATOM 1558 O O . VAL A 1 197 ? -14.669 -6.604 6.243 1.00 96.50 197 VAL A O 1
ATOM 1561 N N . TRP A 1 198 ? -14.082 -5.043 7.748 1.00 96.38 198 TRP A N 1
ATOM 1562 C CA . TRP A 1 198 ? -13.872 -5.978 8.850 1.00 96.38 198 TRP A CA 1
ATOM 1563 C C . TRP A 1 198 ? -15.106 -6.847 9.095 1.00 96.38 198 TRP A C 1
ATOM 1565 O O . TRP A 1 198 ? -15.019 -8.075 9.064 1.00 96.38 198 TRP A O 1
ATOM 1575 N N . ARG A 1 199 ? -16.291 -6.234 9.212 1.00 94.62 199 ARG A N 1
ATOM 1576 C CA . ARG A 1 199 ? -17.554 -6.974 9.371 1.00 94.62 199 ARG A CA 1
ATOM 1577 C C . ARG A 1 199 ? -17.834 -7.926 8.211 1.00 94.62 199 ARG A C 1
ATOM 1579 O O . ARG A 1 199 ? -18.403 -8.990 8.441 1.00 94.62 199 ARG A O 1
ATOM 1586 N N . SER A 1 200 ? -17.488 -7.548 6.983 1.00 95.69 200 SER A N 1
ATOM 1587 C CA . SER A 1 200 ? -17.659 -8.408 5.807 1.00 95.69 200 SER A CA 1
ATOM 1588 C C . SER A 1 200 ? -16.717 -9.613 5.861 1.00 95.69 200 SER A C 1
ATOM 1590 O O . SER A 1 200 ? -17.166 -10.740 5.662 1.00 95.69 200 SER A O 1
ATOM 1592 N N . VAL A 1 201 ? -15.451 -9.405 6.237 1.00 94.38 201 VAL A N 1
ATOM 1593 C CA . VAL A 1 201 ? -14.469 -10.484 6.436 1.00 94.38 201 VAL A CA 1
ATOM 1594 C C . VAL A 1 201 ? -14.934 -11.461 7.517 1.00 94.38 201 VAL A C 1
ATOM 1596 O O . VAL A 1 201 ? -14.928 -12.667 7.276 1.00 94.38 201 VAL A O 1
ATOM 1599 N N . ILE A 1 202 ? -15.396 -10.971 8.673 1.00 94.62 202 ILE A N 1
ATOM 1600 C CA . ILE A 1 202 ? -15.876 -11.841 9.761 1.00 94.62 202 ILE A CA 1
ATOM 1601 C C . ILE A 1 202 ? -17.073 -12.691 9.317 1.00 94.62 202 ILE A C 1
ATOM 1603 O O . ILE A 1 202 ? -17.089 -13.898 9.559 1.00 94.62 202 ILE A O 1
ATOM 1607 N N . ARG A 1 203 ? -18.038 -12.107 8.593 1.00 93.81 203 ARG A N 1
ATOM 1608 C CA . ARG A 1 203 ? -19.177 -12.868 8.045 1.00 93.81 203 ARG A CA 1
ATOM 1609 C C . ARG A 1 203 ? -18.736 -13.956 7.068 1.00 93.81 203 ARG A C 1
ATOM 1611 O O . ARG A 1 203 ? -19.278 -15.056 7.109 1.00 93.81 203 ARG A O 1
ATOM 1618 N N . CYS A 1 204 ? -17.762 -13.665 6.207 1.00 93.81 204 CYS A N 1
ATOM 1619 C CA . CYS A 1 204 ? -17.238 -14.638 5.250 1.00 93.81 204 CYS A CA 1
ATOM 1620 C C . CYS A 1 204 ? -16.459 -15.770 5.929 1.00 93.81 204 CYS A C 1
ATOM 1622 O O . CYS A 1 204 ? -16.541 -16.908 5.475 1.00 93.81 204 CYS A O 1
ATOM 1624 N N . ARG A 1 205 ? -15.738 -15.478 7.019 1.00 91.62 205 ARG A N 1
ATOM 1625 C CA . ARG A 1 205 ? -14.968 -16.475 7.778 1.00 91.62 205 ARG A CA 1
ATOM 1626 C C . ARG A 1 205 ? -15.842 -17.473 8.544 1.00 91.62 205 ARG A C 1
ATOM 1628 O O . ARG A 1 205 ? -15.340 -18.538 8.873 1.00 91.62 205 ARG A O 1
ATOM 1635 N N . ARG A 1 206 ? -17.119 -17.146 8.803 1.00 91.88 206 ARG A N 1
ATOM 1636 C CA . ARG A 1 206 ? -18.069 -17.996 9.555 1.00 91.88 206 ARG A CA 1
ATOM 1637 C C . ARG A 1 206 ? -17.476 -18.499 10.877 1.00 91.88 206 ARG A C 1
ATOM 1639 O O . ARG A 1 206 ? -17.574 -19.677 11.196 1.00 91.88 206 ARG A O 1
ATOM 1646 N N . LEU A 1 207 ? -16.821 -17.588 11.593 1.00 91.62 207 LEU A N 1
ATOM 1647 C CA . LEU A 1 207 ? -16.198 -17.880 12.880 1.00 91.62 207 LEU A CA 1
ATOM 1648 C C . LEU A 1 207 ? -17.258 -18.214 13.930 1.00 91.62 207 LEU A C 1
ATOM 1650 O O . LEU A 1 207 ? -18.408 -17.772 13.822 1.00 91.62 207 LEU A O 1
ATOM 1654 N N . ASP A 1 208 ? -16.845 -18.936 14.967 1.00 93.62 208 ASP A N 1
ATOM 1655 C CA . ASP A 1 208 ? -17.692 -19.170 16.130 1.00 93.62 208 ASP A CA 1
ATOM 1656 C C . ASP A 1 208 ? -18.068 -17.845 16.802 1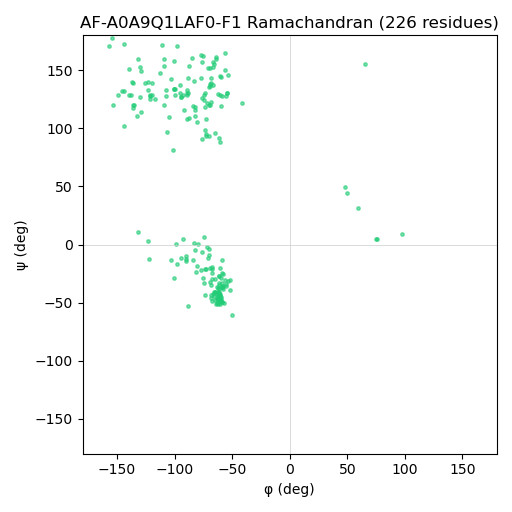.00 93.62 208 ASP A C 1
ATOM 1658 O O . ASP A 1 208 ? -17.270 -16.910 16.873 1.00 93.62 208 ASP A O 1
ATOM 1662 N N . HIS A 1 209 ? -19.285 -17.764 17.348 1.00 89.38 209 HIS A N 1
ATOM 1663 C CA . HIS A 1 209 ? -19.805 -16.533 17.957 1.00 89.38 209 HIS A CA 1
ATOM 1664 C C . HIS A 1 209 ? -18.952 -15.989 19.112 1.00 89.38 209 HIS A C 1
ATOM 1666 O O . HIS A 1 209 ? -18.986 -14.790 19.375 1.00 89.38 209 HIS A O 1
ATOM 1672 N N . ASN A 1 210 ? -18.196 -16.863 19.778 1.00 93.69 210 ASN A N 1
ATOM 1673 C CA . ASN A 1 210 ? -17.335 -16.513 20.907 1.00 93.69 210 ASN A CA 1
ATOM 1674 C C . ASN A 1 210 ? -15.864 -16.341 20.503 1.00 93.69 210 ASN A C 1
ATOM 1676 O O . ASN A 1 210 ? -15.024 -16.102 21.367 1.00 93.69 210 ASN A O 1
ATOM 1680 N N . GLN A 1 211 ? -15.531 -16.508 19.221 1.00 94.25 211 GLN A N 1
ATOM 1681 C CA . GLN A 1 211 ? -14.158 -16.384 18.762 1.00 94.25 211 GLN A CA 1
ATOM 1682 C C . GLN A 1 211 ? -13.742 -14.912 18.735 1.00 94.25 211 GLN A C 1
ATOM 1684 O O . GLN A 1 211 ? -14.372 -14.080 18.081 1.00 94.25 211 GLN A O 1
ATOM 1689 N N . GLU A 1 212 ? -12.651 -14.600 19.432 1.00 94.31 212 GLU A N 1
ATOM 1690 C CA . GLU A 1 212 ? -12.062 -13.267 19.420 1.00 94.31 212 GLU A CA 1
ATOM 1691 C C . GLU A 1 212 ? -11.464 -12.946 18.044 1.00 94.31 212 GLU A C 1
ATOM 1693 O O . GLU A 1 212 ? -10.906 -13.806 17.355 1.00 94.31 212 GLU A O 1
ATOM 1698 N N . THR A 1 213 ? -11.597 -11.687 17.626 1.00 94.19 213 THR A N 1
ATOM 1699 C CA . THR A 1 213 ? -11.056 -11.206 16.355 1.00 94.19 213 THR A CA 1
ATOM 1700 C C . THR A 1 213 ? -10.408 -9.850 16.548 1.00 94.19 213 THR A C 1
ATOM 1702 O O . THR A 1 213 ? -10.986 -8.985 17.205 1.00 94.19 213 THR A O 1
ATOM 1705 N N . THR A 1 214 ? -9.275 -9.641 15.888 1.00 91.88 214 THR A N 1
ATOM 1706 C CA . THR A 1 214 ? -8.519 -8.386 15.939 1.00 91.88 214 THR A CA 1
ATOM 1707 C C . THR A 1 214 ? -8.563 -7.688 14.583 1.00 91.88 214 THR A C 1
ATOM 1709 O O . THR A 1 214 ? -8.622 -8.340 13.536 1.00 91.88 214 THR A O 1
ATOM 1712 N N . PHE A 1 215 ? -8.552 -6.356 14.602 1.00 91.19 215 PHE A N 1
ATOM 1713 C CA . PHE A 1 215 ? -8.391 -5.522 13.417 1.00 91.19 215 PHE A CA 1
ATOM 1714 C C . PHE A 1 215 ? -7.394 -4.412 13.709 1.00 91.19 215 PHE A C 1
ATOM 1716 O O . PHE A 1 215 ? -7.605 -3.593 14.603 1.00 91.19 215 PHE A O 1
ATOM 1723 N N . GLU A 1 216 ? -6.314 -4.395 12.945 1.00 88.38 216 GLU A N 1
ATOM 1724 C CA . GLU A 1 216 ? -5.196 -3.485 13.149 1.00 88.38 216 GLU A CA 1
ATOM 1725 C C . GLU A 1 216 ? -5.239 -2.347 12.139 1.00 88.38 216 GLU A C 1
ATOM 1727 O O . GLU A 1 216 ? -5.612 -2.522 10.978 1.00 88.38 216 GLU A O 1
ATOM 1732 N N . VAL A 1 217 ? -4.878 -1.152 12.604 1.00 89.00 217 VAL A N 1
ATOM 1733 C CA . VAL A 1 217 ? -4.866 0.062 11.788 1.00 89.00 217 VAL A CA 1
ATOM 1734 C C . VAL A 1 217 ? -3.589 0.828 12.079 1.00 89.00 217 VAL A C 1
ATOM 1736 O O . VAL A 1 217 ? -3.370 1.269 13.206 1.00 89.00 217 VAL A O 1
ATOM 1739 N N . SER A 1 218 ? -2.772 1.034 11.051 1.00 87.94 218 SER A N 1
ATOM 1740 C CA . SER A 1 218 ? -1.588 1.886 11.134 1.00 87.94 218 SER A CA 1
ATOM 1741 C C . SER A 1 218 ? -1.996 3.355 11.284 1.00 87.94 218 SER A C 1
ATOM 1743 O O . SER A 1 218 ? -2.890 3.846 10.590 1.00 87.94 218 SER A O 1
ATOM 1745 N N . ILE A 1 219 ? -1.330 4.080 12.184 1.00 89.31 219 ILE A N 1
ATOM 1746 C CA . ILE A 1 219 ? -1.619 5.489 12.475 1.00 89.31 219 ILE A CA 1
ATOM 1747 C C . ILE A 1 219 ? -0.364 6.318 12.216 1.00 89.31 219 ILE A C 1
ATOM 1749 O O . ILE A 1 219 ? 0.705 6.026 12.742 1.00 89.31 219 ILE A O 1
ATOM 1753 N N . ASN A 1 220 ? -0.500 7.393 11.436 1.00 90.69 220 ASN A N 1
ATOM 1754 C CA . ASN A 1 220 ? 0.583 8.354 11.256 1.00 90.69 220 ASN A CA 1
ATOM 1755 C C . ASN A 1 220 ? 0.808 9.141 12.557 1.00 90.69 220 ASN A C 1
ATOM 1757 O O . ASN A 1 220 ? -0.100 9.821 13.044 1.00 90.69 220 ASN A O 1
ATOM 1761 N N . MET A 1 221 ? 2.022 9.043 13.101 1.00 89.38 221 MET A N 1
ATOM 1762 C CA . MET A 1 221 ? 2.394 9.669 14.370 1.00 89.38 221 MET A CA 1
ATOM 1763 C C . MET A 1 221 ? 2.958 11.082 14.234 1.00 89.38 221 MET A C 1
ATOM 1765 O O . MET A 1 221 ? 2.993 11.773 15.242 1.00 89.38 221 MET A O 1
ATOM 1769 N N . ARG A 1 222 ? 3.348 11.537 13.032 1.00 89.44 222 ARG A N 1
ATOM 1770 C CA . ARG A 1 222 ? 4.010 12.846 12.828 1.00 89.44 222 ARG A CA 1
ATOM 1771 C C . ARG A 1 222 ? 3.244 13.991 13.498 1.00 89.44 222 ARG A C 1
ATOM 1773 O O . ARG A 1 222 ? 3.696 14.555 14.477 1.00 89.44 222 ARG A O 1
ATOM 1780 N N . GLU A 1 223 ? 1.994 14.209 13.094 1.00 90.81 223 GLU A N 1
ATOM 1781 C CA . GLU A 1 223 ? 1.144 15.282 13.643 1.00 90.81 223 GLU A CA 1
ATOM 1782 C C . GLU A 1 223 ? 0.683 15.054 15.098 1.00 90.81 223 GLU A C 1
ATOM 1784 O O . GLU A 1 223 ? -0.015 15.891 15.667 1.00 90.81 223 GLU A O 1
ATOM 1789 N N . ARG A 1 224 ? 1.017 13.905 15.696 1.00 90.69 224 ARG A N 1
ATOM 1790 C CA . ARG A 1 224 ? 0.633 13.536 17.068 1.00 90.69 224 ARG A CA 1
ATOM 1791 C C . ARG A 1 224 ? 1.778 13.693 18.065 1.00 90.69 224 ARG A C 1
ATOM 1793 O O . ARG A 1 224 ? 1.528 13.613 19.267 1.00 90.69 224 ARG A O 1
ATOM 1800 N N . LEU A 1 225 ? 3.008 13.856 17.587 1.00 88.00 225 LEU A N 1
ATOM 1801 C CA . LEU A 1 225 ? 4.175 14.107 18.422 1.00 88.00 225 LEU A CA 1
ATOM 1802 C C . LEU A 1 225 ? 4.294 15.605 18.729 1.00 88.00 225 LEU A C 1
ATOM 1804 O O . LEU A 1 225 ? 3.688 16.448 18.070 1.00 88.00 225 LEU A O 1
ATOM 1808 N N . ASN A 1 226 ? 5.042 15.929 19.783 1.00 84.12 226 ASN A N 1
ATOM 1809 C CA . ASN A 1 226 ? 5.368 17.304 20.140 1.00 84.12 226 ASN A CA 1
ATOM 1810 C C . ASN A 1 226 ? 6.880 17.418 20.424 1.00 84.12 226 ASN A C 1
ATOM 1812 O O . ASN A 1 226 ? 7.328 16.892 21.447 1.00 84.12 226 ASN A O 1
ATOM 1816 N N . PRO A 1 227 ? 7.663 18.095 19.565 1.00 85.94 227 PRO A N 1
ATOM 1817 C CA . PRO A 1 227 ? 7.227 18.738 18.321 1.00 85.94 227 PRO A CA 1
ATOM 1818 C C . PRO A 1 227 ? 6.735 17.715 17.270 1.00 85.94 227 PRO A C 1
ATOM 1820 O O . PRO A 1 227 ? 7.111 16.542 17.362 1.00 85.94 227 PRO A O 1
ATOM 1823 N N . PRO A 1 228 ? 5.867 18.137 16.331 1.00 77.12 228 PRO A N 1
ATOM 1824 C CA . PRO A 1 228 ? 5.365 17.286 15.249 1.00 77.12 228 PRO A CA 1
ATOM 1825 C C . PRO A 1 228 ? 6.417 16.971 14.172 1.00 77.12 228 PRO A C 1
ATOM 1827 O O . PRO A 1 228 ? 7.409 17.730 14.069 1.00 77.12 228 PRO A O 1
#

pLDDT: mean 84.43, std 13.66, range [46.28, 98.62]

Foldseek 3Di:
DDADDDDLVNLVLQFDFFDKDKDKFWDDPDDDDPAAEPPPDDPCVQPVDQFGDPCVQVQAPRPPHGLNCVVPDPQKDWGWYDYPTIIMIMMTGRCVVDDPVRVVLVVQQVVCVVVPHPDRPDDDDPPDDDLDDDVDDDPDHDDPVCSNVVPPPPPDPPDTHGDDDDDPVNLVVLLVVVCVVVVHNPQDSVNSVQVVVVVVVCVVVVDDPPDDDDDDDDDDCCVVDVVD